Protein AF-A0A929USC1-F1 (afdb_monomer)

Structure (mmCIF, N/CA/C/O backbone):
data_AF-A0A929USC1-F1
#
_entry.id   AF-A0A929USC1-F1
#
loop_
_atom_site.group_PDB
_atom_site.id
_atom_site.type_symbol
_atom_site.label_atom_id
_atom_site.label_alt_id
_atom_site.label_comp_id
_atom_site.label_asym_id
_atom_site.label_entity_id
_atom_site.label_seq_id
_atom_site.pdbx_PDB_ins_code
_atom_site.Cartn_x
_atom_site.Cartn_y
_atom_site.Cartn_z
_atom_site.occupancy
_atom_site.B_iso_or_equiv
_atom_site.auth_seq_id
_atom_site.auth_comp_id
_atom_site.auth_asym_id
_atom_site.auth_atom_id
_atom_site.pdbx_PDB_model_num
ATOM 1 N N . MET A 1 1 ? -3.839 11.800 17.841 1.00 85.81 1 MET A N 1
ATOM 2 C CA . MET A 1 1 ? -2.724 10.969 18.372 1.00 85.81 1 MET A CA 1
ATOM 3 C C . MET A 1 1 ? -1.443 11.802 18.554 1.00 85.81 1 MET A C 1
ATOM 5 O O . MET A 1 1 ? -1.378 12.909 18.025 1.00 85.81 1 MET A O 1
ATOM 9 N N . LYS A 1 2 ? -0.408 11.306 19.260 1.00 90.31 2 LYS A N 1
ATOM 10 C CA . LYS A 1 2 ? 0.907 11.984 19.365 1.00 90.31 2 LYS A CA 1
ATOM 11 C C . LYS A 1 2 ? 1.898 11.386 18.360 1.00 90.31 2 LYS A C 1
ATOM 13 O O . LYS A 1 2 ? 2.240 10.215 18.468 1.00 90.31 2 LYS A O 1
ATOM 18 N N . ILE A 1 3 ? 2.381 12.209 17.432 1.00 95.25 3 ILE A N 1
ATOM 19 C CA . ILE A 1 3 ? 3.409 11.831 16.445 1.00 95.25 3 ILE A CA 1
ATOM 20 C C . ILE A 1 3 ? 4.776 11.726 17.134 1.00 95.25 3 ILE A C 1
ATOM 22 O O . ILE A 1 3 ? 5.067 12.531 18.025 1.00 95.25 3 ILE A O 1
ATOM 26 N N . LEU A 1 4 ? 5.580 10.733 16.739 1.00 96.94 4 LEU A N 1
ATOM 27 C CA . LEU A 1 4 ? 6.931 10.501 17.265 1.00 96.94 4 LEU A CA 1
ATOM 28 C C . LEU A 1 4 ? 7.820 11.733 17.064 1.00 96.94 4 LEU A C 1
ATOM 30 O O . LEU A 1 4 ? 7.685 12.448 16.070 1.00 96.94 4 LEU A O 1
ATOM 34 N N . ASP A 1 5 ? 8.742 11.980 17.991 1.00 95.38 5 ASP A N 1
ATOM 35 C CA . ASP A 1 5 ? 9.750 13.025 17.814 1.00 95.38 5 ASP A CA 1
ATOM 36 C C . ASP A 1 5 ? 10.769 12.602 16.747 1.00 95.38 5 ASP A C 1
ATOM 38 O O . ASP A 1 5 ? 11.510 11.637 16.919 1.00 95.38 5 ASP A O 1
ATOM 42 N N . GLU A 1 6 ? 10.807 13.323 15.627 1.00 94.00 6 GLU A N 1
ATOM 43 C CA . GLU A 1 6 ? 11.678 12.966 14.506 1.00 94.00 6 GLU A CA 1
ATOM 44 C C . GLU A 1 6 ? 13.162 13.203 14.799 1.00 94.00 6 GLU A C 1
ATOM 46 O O . GLU A 1 6 ? 14.004 12.535 14.205 1.00 94.00 6 GLU A O 1
ATOM 51 N N . ASN A 1 7 ? 13.492 14.082 15.752 1.00 94.06 7 ASN A N 1
ATOM 52 C CA . ASN A 1 7 ? 14.882 14.326 16.151 1.00 94.06 7 ASN A CA 1
ATOM 53 C C . ASN A 1 7 ? 15.481 13.148 16.934 1.00 94.06 7 ASN A C 1
ATOM 55 O O . ASN A 1 7 ? 16.694 12.969 16.943 1.00 94.06 7 ASN A O 1
ATOM 59 N N . HIS A 1 8 ? 14.627 12.326 17.546 1.00 96.25 8 HIS A N 1
ATOM 60 C CA . HIS A 1 8 ? 15.000 11.133 18.306 1.00 96.25 8 HIS A CA 1
ATOM 61 C C . HIS A 1 8 ? 14.346 9.883 17.699 1.00 96.25 8 HIS A C 1
ATOM 63 O O . HIS A 1 8 ? 13.987 8.947 18.409 1.00 96.25 8 HIS A O 1
ATOM 69 N N . TYR A 1 9 ? 14.164 9.860 16.370 1.00 97.44 9 TYR A N 1
ATOM 70 C CA . TYR A 1 9 ? 13.323 8.864 15.698 1.00 97.44 9 TYR A CA 1
ATOM 71 C C . TYR A 1 9 ? 13.720 7.413 15.997 1.00 97.44 9 TYR A C 1
ATOM 73 O O . TYR A 1 9 ? 12.863 6.586 16.299 1.00 97.44 9 TYR A O 1
ATOM 81 N N . ALA A 1 10 ? 15.016 7.091 15.953 1.00 97.06 10 ALA A N 1
ATOM 82 C CA . ALA A 1 10 ? 15.488 5.735 16.230 1.00 97.06 10 ALA A CA 1
ATOM 83 C C . ALA A 1 10 ? 15.193 5.300 17.678 1.00 97.06 10 ALA A C 1
ATOM 85 O O . ALA A 1 10 ? 14.778 4.164 17.906 1.00 97.06 10 ALA A O 1
ATOM 86 N N . GLU A 1 11 ? 15.349 6.208 18.645 1.00 98.00 11 GLU A N 1
ATOM 87 C CA . GLU A 1 11 ? 15.035 5.959 20.057 1.00 98.00 11 GLU A CA 1
ATOM 88 C C . GLU A 1 11 ? 13.526 5.833 20.282 1.00 98.00 11 GLU A C 1
ATOM 90 O O . GLU A 1 11 ? 13.078 4.937 20.990 1.00 98.00 11 GLU A O 1
ATOM 95 N N . GLU A 1 12 ? 12.723 6.689 19.649 1.00 98.00 12 GLU A N 1
ATOM 96 C CA . GLU A 1 12 ? 11.259 6.615 19.651 1.00 98.00 12 GLU A CA 1
ATOM 97 C C . GLU A 1 12 ? 10.770 5.271 19.086 1.00 98.00 12 GLU A C 1
ATOM 99 O O . GLU A 1 12 ? 9.914 4.610 19.684 1.00 98.00 12 GLU A O 1
ATOM 104 N N . MET A 1 13 ? 11.364 4.814 17.978 1.00 98.31 13 MET A N 1
ATOM 105 C CA . MET A 1 13 ? 11.083 3.499 17.408 1.00 98.31 13 MET A CA 1
ATOM 106 C C . MET A 1 13 ? 11.448 2.375 18.387 1.00 98.31 13 MET A C 1
ATOM 108 O O . MET A 1 13 ? 10.623 1.499 18.646 1.00 98.31 13 MET A O 1
ATOM 112 N N . GLN A 1 14 ? 12.653 2.414 18.960 1.00 98.00 14 GLN A N 1
ATOM 113 C CA . GLN A 1 14 ? 13.165 1.368 19.848 1.00 98.00 14 GLN A CA 1
ATOM 114 C C . GLN A 1 14 ? 12.422 1.289 21.187 1.00 98.00 14 GLN A C 1
ATOM 116 O O . GLN A 1 14 ? 12.180 0.196 21.690 1.00 98.00 14 GLN A O 1
ATOM 121 N N . ASN A 1 15 ? 12.061 2.434 21.764 1.00 97.88 15 ASN A N 1
ATOM 122 C CA . ASN A 1 15 ? 11.540 2.517 23.127 1.00 97.88 15 ASN A CA 1
ATOM 123 C C . ASN A 1 15 ? 10.009 2.563 23.188 1.00 97.88 15 ASN A C 1
ATOM 125 O O . ASN A 1 15 ? 9.444 2.318 24.253 1.00 97.88 15 ASN A O 1
ATOM 129 N N . LYS A 1 16 ? 9.323 2.892 22.082 1.00 97.25 16 LYS A N 1
ATOM 130 C CA . LYS A 1 16 ? 7.854 3.015 22.056 1.00 97.25 16 LYS A CA 1
ATOM 131 C C . LYS A 1 16 ? 7.204 2.135 21.003 1.00 97.25 16 LYS A C 1
ATOM 133 O O . LYS A 1 16 ? 6.334 1.338 21.344 1.00 97.25 16 LYS A O 1
ATOM 138 N N . VAL A 1 17 ? 7.618 2.263 19.742 1.00 98.19 17 VAL A N 1
ATOM 139 C CA . VAL A 1 17 ? 6.941 1.590 18.622 1.00 98.19 17 VAL A CA 1
ATOM 140 C C . VAL A 1 17 ? 7.155 0.083 18.665 1.00 98.19 17 VAL A C 1
ATOM 142 O O . VAL A 1 17 ? 6.185 -0.665 18.756 1.00 98.19 17 VAL A O 1
ATOM 145 N N . LEU A 1 18 ? 8.410 -0.368 18.630 1.00 98.25 18 LEU A N 1
ATOM 146 C CA . LEU A 1 18 ? 8.730 -1.794 18.557 1.00 98.25 18 LEU A CA 1
ATOM 147 C C . LEU A 1 18 ? 8.226 -2.579 19.777 1.00 98.25 18 LEU A C 1
ATOM 149 O O . LEU A 1 18 ? 7.581 -3.600 19.557 1.00 98.25 18 LEU A O 1
ATOM 153 N N . PRO A 1 19 ? 8.409 -2.122 21.035 1.00 98.25 19 PRO A N 1
ATOM 154 C CA . PRO A 1 19 ? 7.896 -2.854 22.192 1.00 98.25 19 PRO A CA 1
ATOM 155 C C . PRO A 1 19 ? 6.369 -2.965 22.185 1.00 98.25 19 PRO A C 1
ATOM 157 O O . PRO A 1 19 ? 5.820 -4.006 22.539 1.00 98.25 19 PRO A O 1
ATOM 160 N N . ARG A 1 20 ? 5.670 -1.902 21.758 1.00 97.31 20 ARG A N 1
ATOM 161 C CA . ARG A 1 20 ? 4.207 -1.913 21.662 1.00 97.31 20 ARG A CA 1
ATOM 162 C C . ARG A 1 20 ? 3.728 -2.890 20.596 1.00 97.31 20 ARG A C 1
ATOM 164 O O . ARG A 1 20 ? 2.794 -3.635 20.869 1.00 97.31 20 ARG A O 1
ATOM 171 N N . LEU A 1 21 ? 4.349 -2.882 19.418 1.00 98.19 21 LEU A N 1
ATOM 172 C CA . LEU A 1 21 ? 4.029 -3.817 18.343 1.00 98.19 21 LEU A CA 1
ATOM 173 C C . LEU A 1 21 ? 4.290 -5.259 18.781 1.00 98.19 21 LEU A C 1
ATOM 175 O O . LEU A 1 21 ? 3.387 -6.079 18.692 1.00 98.19 21 LEU A O 1
ATOM 179 N N . GLU A 1 22 ? 5.469 -5.545 19.334 1.00 98.00 22 GLU A N 1
ATOM 180 C CA . GLU A 1 22 ? 5.854 -6.894 19.765 1.00 98.00 22 GLU A CA 1
ATOM 181 C C . GLU A 1 22 ? 4.886 -7.473 20.805 1.00 98.00 22 GLU A C 1
ATOM 183 O O . GLU A 1 22 ? 4.474 -8.623 20.696 1.00 98.00 22 GLU A O 1
ATOM 188 N N . ALA A 1 23 ? 4.432 -6.656 21.760 1.00 97.12 23 ALA A N 1
ATOM 189 C CA . ALA A 1 23 ? 3.468 -7.083 22.773 1.00 97.12 23 ALA A CA 1
ATOM 190 C C . ALA A 1 23 ? 2.090 -7.499 22.210 1.00 97.12 23 ALA A C 1
ATOM 192 O O . ALA A 1 23 ? 1.327 -8.144 22.924 1.00 97.12 23 ALA A O 1
ATOM 193 N N . HIS A 1 24 ? 1.764 -7.123 20.968 1.00 96.38 24 HIS A N 1
ATOM 194 C CA . HIS A 1 24 ? 0.470 -7.393 20.318 1.00 96.38 24 HIS A CA 1
ATOM 195 C C . HIS A 1 24 ? 0.617 -8.256 19.061 1.00 96.38 24 HIS A C 1
ATOM 197 O O . HIS A 1 24 ? -0.349 -8.421 18.315 1.00 96.38 24 HIS A O 1
ATOM 203 N N . LYS A 1 25 ? 1.829 -8.745 18.781 1.00 98.06 25 LYS A N 1
ATOM 204 C CA . LYS A 1 25 ? 2.188 -9.325 17.493 1.00 98.06 25 LYS A CA 1
ATOM 205 C C . LYS A 1 25 ? 1.756 -10.782 17.377 1.00 98.06 25 LYS A C 1
ATOM 207 O O . LYS A 1 25 ? 2.086 -11.626 18.204 1.00 98.06 25 LYS A O 1
ATOM 212 N N . HIS A 1 26 ? 1.132 -11.085 16.249 1.00 96.56 26 HIS A N 1
ATOM 213 C CA . HIS A 1 26 ? 0.886 -12.419 15.733 1.00 96.56 26 HIS A CA 1
ATOM 214 C C . HIS A 1 26 ? 1.437 -12.496 14.313 1.00 96.56 26 HIS A C 1
ATOM 216 O O . HIS A 1 26 ? 1.194 -11.611 13.496 1.00 96.56 26 HIS A O 1
ATOM 222 N N . THR A 1 27 ? 2.176 -13.552 14.000 1.00 98.12 27 THR A N 1
ATOM 223 C CA . THR A 1 27 ? 2.712 -13.777 12.655 1.00 98.12 27 THR A CA 1
ATOM 224 C C . THR A 1 27 ? 2.220 -15.103 12.114 1.00 98.12 27 THR A C 1
ATOM 226 O O . THR A 1 27 ? 1.804 -15.988 12.866 1.00 98.12 27 THR A O 1
ATOM 229 N N . GLY A 1 28 ? 2.251 -15.245 10.797 1.00 98.25 28 GLY A N 1
ATOM 230 C CA . GLY A 1 28 ? 1.928 -16.506 10.159 1.00 98.25 28 GLY A CA 1
ATOM 231 C C . GLY A 1 28 ? 2.198 -16.476 8.669 1.00 98.25 28 GLY A C 1
ATOM 232 O O . GLY A 1 28 ? 2.618 -15.465 8.102 1.00 98.25 28 GLY A O 1
ATOM 233 N N . THR A 1 29 ? 1.947 -17.618 8.046 1.00 98.44 29 THR A N 1
ATOM 234 C CA . THR A 1 29 ? 1.953 -17.768 6.597 1.00 98.44 29 THR A CA 1
ATOM 235 C C . THR A 1 29 ? 0.676 -18.460 6.145 1.00 98.44 29 THR A C 1
ATOM 237 O O . THR A 1 29 ? 0.065 -19.219 6.897 1.00 98.44 29 THR A O 1
ATOM 240 N N . PHE A 1 30 ? 0.261 -18.196 4.910 1.00 98.31 30 PHE A N 1
ATOM 241 C CA . PHE A 1 30 ? -0.825 -18.924 4.257 1.00 98.31 30 PHE A CA 1
ATOM 242 C C . PHE A 1 30 ? -0.497 -19.183 2.788 1.00 98.31 30 PHE A C 1
ATOM 244 O O . PHE A 1 30 ? 0.363 -18.522 2.211 1.00 98.31 30 PHE A O 1
ATOM 251 N N . GLU A 1 31 ? -1.190 -20.142 2.178 1.00 97.94 31 GLU A N 1
ATOM 252 C CA . GLU A 1 31 ? -0.981 -20.534 0.785 1.00 97.94 31 GLU A CA 1
ATOM 253 C C . GLU A 1 31 ? -2.305 -20.506 0.020 1.00 97.94 31 GLU A C 1
ATOM 255 O O . GLU A 1 31 ? -3.103 -21.433 0.123 1.00 97.94 31 GLU A O 1
ATOM 260 N N . ARG A 1 32 ? -2.516 -19.480 -0.814 1.00 97.06 32 ARG A N 1
ATOM 261 C CA . ARG A 1 32 ? -3.574 -19.525 -1.842 1.00 97.06 32 ARG A CA 1
ATOM 262 C C . ARG A 1 32 ? -3.217 -20.518 -2.950 1.00 97.06 32 ARG A C 1
ATOM 264 O O . ARG A 1 32 ? -4.066 -21.228 -3.483 1.00 97.06 32 ARG A O 1
ATOM 271 N N . VAL A 1 33 ? -1.938 -20.541 -3.323 1.00 97.62 33 VAL A N 1
ATOM 272 C CA . VAL A 1 33 ? -1.365 -21.468 -4.300 1.00 97.62 33 VAL A CA 1
ATOM 273 C C . VAL A 1 33 ? -0.373 -22.351 -3.561 1.00 97.62 33 VAL A C 1
ATOM 275 O O . VAL A 1 33 ? 0.524 -21.849 -2.888 1.00 97.62 33 VAL A O 1
ATOM 278 N N . LYS A 1 34 ? -0.534 -23.669 -3.688 1.00 97.62 34 LYS A N 1
ATOM 279 C CA . LYS A 1 34 ? 0.296 -24.650 -2.981 1.00 97.62 34 LYS A CA 1
ATOM 280 C C . LYS A 1 34 ? 1.787 -24.423 -3.251 1.00 97.62 34 LYS A C 1
ATOM 282 O O . LYS A 1 34 ? 2.199 -24.360 -4.409 1.00 97.62 34 LYS A O 1
ATOM 287 N N . GLY A 1 35 ? 2.585 -24.356 -2.187 1.00 97.38 35 GLY A N 1
ATOM 288 C CA . GLY A 1 35 ? 4.026 -24.093 -2.251 1.00 97.38 35 GLY A CA 1
ATOM 289 C C . GLY A 1 35 ? 4.394 -22.631 -2.529 1.00 97.38 35 GLY A C 1
ATOM 290 O O . GLY A 1 35 ? 5.554 -22.347 -2.820 1.00 97.38 35 GLY A O 1
ATOM 291 N N . GLN A 1 36 ? 3.427 -21.711 -2.454 1.00 97.69 36 GLN A N 1
ATOM 292 C CA . GLN A 1 36 ? 3.637 -20.265 -2.547 1.00 97.69 36 GLN A CA 1
ATOM 293 C C . GLN A 1 36 ? 3.194 -19.579 -1.241 1.00 97.69 36 GLN A C 1
ATOM 295 O O . GLN A 1 36 ? 2.164 -18.899 -1.232 1.00 97.69 36 GLN A O 1
ATOM 300 N N . PRO A 1 37 ? 3.928 -19.767 -0.126 1.00 98.31 37 PRO A N 1
ATOM 301 C CA . PRO A 1 37 ? 3.555 -19.192 1.162 1.00 98.31 37 PRO A CA 1
ATOM 302 C C . PRO A 1 37 ? 3.676 -17.670 1.152 1.00 98.31 37 PRO A C 1
ATOM 304 O O . PRO A 1 37 ? 4.660 -17.111 0.669 1.00 98.31 37 PRO A O 1
ATOM 307 N N . LEU A 1 38 ? 2.685 -16.997 1.724 1.00 98.69 38 LEU A N 1
ATOM 308 C CA . LEU A 1 38 ? 2.648 -15.549 1.898 1.00 98.69 38 LEU A CA 1
ATOM 309 C C . LEU A 1 38 ? 2.670 -15.219 3.381 1.00 98.69 38 LEU A C 1
ATOM 311 O O . LEU A 1 38 ? 1.862 -15.744 4.148 1.00 98.69 38 LEU A O 1
ATOM 315 N N . TYR A 1 39 ? 3.607 -14.364 3.769 1.00 98.62 39 TYR A N 1
ATOM 316 C CA . TYR A 1 39 ? 3.813 -13.939 5.145 1.00 98.62 39 TYR A CA 1
ATOM 317 C C . TYR A 1 39 ? 2.871 -12.794 5.517 1.00 98.62 39 TYR A C 1
ATOM 319 O O . TYR A 1 39 ? 2.568 -11.912 4.709 1.00 98.62 39 TYR A O 1
ATOM 327 N N . TYR A 1 40 ? 2.428 -12.778 6.767 1.00 98.69 40 TYR A N 1
ATOM 328 C CA . TYR A 1 40 ? 1.655 -11.675 7.312 1.00 98.69 40 TYR A CA 1
ATOM 329 C C . TYR A 1 40 ? 2.000 -11.411 8.774 1.00 98.69 40 TYR A C 1
ATOM 331 O O . TYR A 1 40 ? 2.470 -12.285 9.507 1.00 98.69 40 TYR A O 1
ATOM 339 N N . GLU A 1 41 ? 1.682 -10.195 9.206 1.00 98.69 41 GLU A N 1
ATOM 340 C CA . GLU A 1 41 ? 1.720 -9.791 10.606 1.00 98.69 41 GLU A CA 1
ATOM 341 C C . GLU A 1 41 ? 0.378 -9.193 11.005 1.00 98.69 41 GLU A C 1
ATOM 343 O O . GLU A 1 41 ? -0.224 -8.423 10.262 1.00 98.69 41 GLU A O 1
ATOM 348 N N . ILE A 1 42 ? -0.096 -9.544 12.188 1.00 98.25 42 ILE A N 1
ATOM 349 C CA . ILE A 1 42 ? -1.311 -9.022 12.792 1.00 98.25 42 ILE A CA 1
ATOM 350 C C . ILE A 1 42 ? -0.932 -8.460 14.153 1.00 98.25 42 ILE A C 1
ATOM 352 O O . ILE A 1 42 ? -0.203 -9.087 14.913 1.00 98.25 42 ILE A O 1
ATOM 356 N N . TYR A 1 43 ? -1.447 -7.281 14.454 1.00 98.19 43 TYR A N 1
ATOM 357 C CA . TYR A 1 43 ? -1.282 -6.602 15.720 1.00 98.19 43 TYR A CA 1
ATOM 358 C C . TYR A 1 43 ? -2.655 -6.391 16.340 1.00 98.19 43 TYR A C 1
ATOM 360 O O . TYR A 1 43 ? -3.466 -5.622 15.813 1.00 98.19 43 TYR A O 1
ATOM 368 N N . ASP A 1 44 ? -2.926 -7.095 17.432 1.00 96.75 44 ASP A N 1
ATOM 369 C CA . ASP A 1 44 ? -4.204 -6.980 18.123 1.00 96.75 44 ASP A CA 1
ATOM 370 C C . ASP A 1 44 ? -4.325 -5.627 18.837 1.00 96.75 44 ASP A C 1
ATOM 372 O O . ASP A 1 44 ? -3.365 -5.078 19.377 1.00 96.75 44 ASP A O 1
ATOM 376 N N . ALA A 1 45 ? -5.529 -5.063 18.825 1.00 95.12 45 ALA A N 1
ATOM 377 C CA . ALA A 1 45 ? -5.831 -3.884 19.623 1.00 95.12 45 ALA A CA 1
ATOM 378 C C . ALA A 1 45 ? -6.098 -4.281 21.080 1.00 95.12 45 ALA A C 1
ATOM 380 O O . ALA A 1 45 ? -6.526 -5.401 21.357 1.00 95.12 45 ALA A O 1
ATOM 381 N N . ASP A 1 46 ? -5.983 -3.325 22.007 1.00 91.94 46 ASP A N 1
ATOM 382 C CA . ASP A 1 46 ? -6.393 -3.560 23.403 1.00 91.94 46 ASP A CA 1
ATOM 383 C C . ASP A 1 46 ? -7.898 -3.894 23.506 1.00 91.94 46 ASP A C 1
ATOM 385 O O . ASP A 1 46 ? -8.339 -4.619 24.399 1.00 91.94 46 ASP A O 1
ATOM 389 N N . ASN A 1 47 ? -8.707 -3.365 22.580 1.00 90.62 47 ASN A N 1
ATOM 390 C CA . ASN A 1 47 ? -10.133 -3.653 22.478 1.00 90.62 47 ASN A CA 1
ATOM 391 C C . ASN A 1 47 ? -10.379 -4.895 21.605 1.00 90.62 47 ASN A C 1
ATOM 393 O O . ASN A 1 47 ? -10.160 -4.862 20.397 1.00 90.62 47 ASN A O 1
ATOM 397 N N . LYS A 1 48 ? -10.944 -5.958 22.189 1.00 86.50 48 LYS A N 1
ATOM 398 C CA . LYS A 1 48 ? -11.278 -7.210 21.478 1.00 86.50 48 LYS A CA 1
ATOM 399 C C . LYS A 1 48 ? -12.312 -7.053 20.358 1.00 86.50 48 LYS A C 1
ATOM 401 O O . LYS A 1 48 ? -12.379 -7.906 19.483 1.00 86.50 48 LYS A O 1
ATOM 406 N N . ASN A 1 49 ? -13.103 -5.981 20.384 1.00 89.38 49 ASN A N 1
ATOM 407 C CA . ASN A 1 49 ? -14.083 -5.656 19.343 1.00 89.38 49 ASN A CA 1
ATOM 408 C C . ASN A 1 49 ? -13.555 -4.598 18.360 1.00 89.38 49 ASN A C 1
ATOM 410 O O . ASN A 1 49 ? -14.342 -3.958 17.663 1.00 89.38 49 ASN A O 1
ATOM 414 N N . ALA A 1 50 ? -12.243 -4.349 18.350 1.00 93.31 50 ALA A N 1
ATOM 415 C CA . ALA A 1 50 ? -11.632 -3.410 17.427 1.00 93.31 50 ALA A CA 1
ATOM 416 C C . ALA A 1 50 ? -11.882 -3.816 15.975 1.00 93.31 50 ALA A C 1
ATOM 418 O O . ALA A 1 50 ? -11.767 -4.980 15.589 1.00 93.31 50 ALA A O 1
ATOM 419 N N . GLN A 1 51 ? -12.174 -2.814 15.156 1.00 94.38 51 GLN A N 1
ATOM 420 C CA . GLN A 1 51 ? -12.234 -2.978 13.714 1.00 94.38 51 GLN A CA 1
ATOM 421 C C . GLN A 1 51 ? -10.845 -3.330 13.171 1.00 94.38 51 GLN A C 1
ATOM 423 O O . GLN A 1 51 ? -9.833 -2.805 13.644 1.00 94.38 51 GLN A O 1
ATOM 428 N N . THR A 1 52 ? -10.796 -4.210 12.168 1.00 96.81 52 THR A N 1
ATOM 429 C CA . THR A 1 52 ? -9.531 -4.581 11.523 1.00 96.81 52 THR A CA 1
ATOM 430 C C . THR A 1 52 ? -9.209 -3.612 10.384 1.00 96.81 52 THR A C 1
ATOM 432 O O . THR A 1 52 ? -10.044 -3.358 9.512 1.00 96.81 52 THR A O 1
ATOM 435 N N . LEU A 1 53 ? -7.983 -3.096 10.371 1.00 97.81 53 LEU A N 1
ATOM 436 C CA . LEU A 1 53 ? -7.402 -2.303 9.296 1.00 97.81 53 LEU A CA 1
ATOM 437 C C . LEU A 1 53 ? -6.304 -3.108 8.601 1.00 97.81 53 LEU A C 1
ATOM 439 O O . LEU A 1 53 ? -5.348 -3.543 9.241 1.00 97.81 53 LEU A O 1
ATOM 443 N N . VAL A 1 54 ? -6.431 -3.287 7.288 1.00 98.69 54 VAL A N 1
ATOM 444 C CA . VAL A 1 54 ? -5.444 -3.990 6.462 1.00 98.69 54 VAL A CA 1
ATOM 445 C C . VAL A 1 54 ? -4.477 -2.986 5.844 1.00 98.69 54 VAL A C 1
ATOM 447 O O . VAL A 1 54 ? -4.920 -2.005 5.259 1.00 98.69 54 VAL A O 1
ATOM 450 N N . ILE A 1 55 ? -3.170 -3.230 5.936 1.00 98.75 55 ILE A N 1
ATOM 451 C CA . ILE A 1 55 ? -2.118 -2.426 5.302 1.00 98.75 55 ILE A CA 1
ATOM 452 C C . ILE A 1 55 ? -1.530 -3.188 4.113 1.00 98.75 55 ILE A C 1
ATOM 454 O O . ILE A 1 55 ? -1.022 -4.302 4.264 1.00 98.75 55 ILE A O 1
ATOM 458 N N . LEU A 1 56 ? -1.531 -2.548 2.942 1.00 98.44 56 LEU A N 1
ATOM 459 C CA . LEU A 1 56 ? -0.872 -3.031 1.733 1.00 98.44 56 LEU A CA 1
ATOM 460 C C . LEU A 1 56 ? 0.327 -2.145 1.370 1.00 98.44 56 LEU A C 1
ATOM 462 O O . LEU A 1 56 ? 0.170 -0.984 0.982 1.00 98.44 56 LEU A O 1
ATOM 466 N N . HIS A 1 57 ? 1.530 -2.715 1.447 1.00 98.31 57 HIS A N 1
ATOM 467 C CA . HIS A 1 57 ? 2.759 -2.004 1.085 1.00 98.31 57 HIS A CA 1
ATOM 468 C C . HIS A 1 57 ? 2.861 -1.707 -0.428 1.00 98.31 57 HIS A C 1
ATOM 470 O O . HIS A 1 57 ? 2.175 -2.322 -1.245 1.00 98.31 57 HIS A O 1
ATOM 476 N N . GLY A 1 58 ? 3.737 -0.793 -0.819 1.00 97.25 58 GLY A N 1
ATOM 477 C CA . GLY A 1 58 ? 4.100 -0.471 -2.196 1.00 97.25 58 GLY A CA 1
ATOM 478 C C . GLY A 1 58 ? 5.079 -1.460 -2.833 1.00 97.25 58 GLY A C 1
ATOM 479 O O . GLY A 1 58 ? 5.347 -2.542 -2.303 1.00 97.25 58 GLY A O 1
ATOM 480 N N . PHE A 1 59 ? 5.583 -1.089 -4.009 1.00 95.12 59 PHE A N 1
ATOM 481 C CA . PHE A 1 59 ? 6.614 -1.833 -4.729 1.00 95.12 59 PHE A CA 1
ATOM 482 C C . PHE A 1 59 ? 7.959 -1.691 -4.012 1.00 95.12 59 PHE A C 1
ATOM 484 O O . PHE A 1 59 ? 8.266 -0.602 -3.539 1.00 95.12 59 PHE A O 1
ATOM 491 N N . ALA A 1 60 ? 8.752 -2.765 -3.953 1.00 90.50 60 ALA A N 1
ATOM 492 C CA . ALA A 1 60 ? 10.065 -2.771 -3.293 1.00 90.50 60 ALA A CA 1
ATOM 493 C C . ALA A 1 60 ? 10.035 -2.423 -1.786 1.00 90.50 60 ALA A C 1
ATOM 495 O O . ALA A 1 60 ? 11.036 -2.035 -1.190 1.00 90.50 60 ALA A O 1
ATOM 496 N N . GLU A 1 61 ? 8.881 -2.589 -1.141 1.00 94.75 61 GLU A N 1
ATOM 497 C CA . GLU A 1 61 ? 8.717 -2.378 0.297 1.00 94.75 61 GLU A CA 1
ATOM 498 C C . GLU A 1 61 ? 8.508 -3.696 1.044 1.00 94.75 61 GLU A C 1
ATOM 500 O O . GLU A 1 61 ? 8.122 -4.714 0.463 1.00 94.75 61 GLU A O 1
ATOM 505 N N . ALA A 1 62 ? 8.699 -3.651 2.361 1.00 95.75 62 ALA A N 1
ATOM 506 C CA . ALA A 1 62 ? 8.390 -4.751 3.262 1.00 95.75 62 ALA A CA 1
ATOM 507 C C . ALA A 1 62 ? 7.610 -4.258 4.484 1.00 95.75 62 ALA A C 1
ATOM 509 O O . ALA A 1 62 ? 7.653 -3.072 4.829 1.00 95.75 62 ALA A O 1
ATOM 510 N N . ILE A 1 63 ? 6.919 -5.185 5.151 1.00 97.56 63 ILE A N 1
ATOM 511 C CA . ILE A 1 63 ? 6.113 -4.937 6.354 1.00 97.56 63 ILE A CA 1
ATOM 512 C C . ILE A 1 63 ? 6.815 -4.022 7.377 1.00 97.56 63 ILE A C 1
ATOM 514 O O . ILE A 1 63 ? 6.179 -3.062 7.825 1.00 97.56 63 ILE A O 1
ATOM 518 N N . PRO A 1 64 ? 8.114 -4.197 7.710 1.00 97.06 64 PRO A N 1
ATOM 519 C CA . PRO A 1 64 ? 8.745 -3.374 8.739 1.00 97.06 64 PRO A CA 1
ATOM 520 C C . PRO A 1 64 ? 8.838 -1.879 8.421 1.00 97.06 64 PRO A C 1
ATOM 522 O O . PRO A 1 64 ? 9.030 -1.077 9.337 1.00 97.06 64 PRO A O 1
ATOM 525 N N . LYS A 1 65 ? 8.666 -1.483 7.154 1.00 97.12 65 LYS A N 1
ATOM 526 C CA . LYS A 1 65 ? 8.576 -0.078 6.732 1.00 97.12 65 LYS A CA 1
ATOM 527 C C . LYS A 1 65 ? 7.289 0.601 7.229 1.00 97.12 65 LYS A C 1
ATOM 529 O O . LYS A 1 65 ? 7.243 1.824 7.326 1.00 97.12 65 LYS A O 1
ATOM 534 N N . PHE A 1 66 ? 6.266 -0.182 7.578 1.00 98.38 66 PHE A N 1
ATOM 535 C CA . PHE A 1 66 ? 4.952 0.276 8.041 1.00 98.38 66 PHE A CA 1
ATOM 536 C C . PHE A 1 66 ? 4.780 0.214 9.561 1.00 98.38 66 PHE A C 1
ATOM 538 O O . PHE A 1 66 ? 3.699 0.523 10.048 1.00 98.38 66 PHE A O 1
ATOM 545 N N . TYR A 1 67 ? 5.812 -0.135 10.334 1.00 98.50 67 TYR A N 1
ATOM 546 C CA . TYR A 1 67 ? 5.705 -0.247 11.796 1.00 98.50 67 TYR A CA 1
ATOM 547 C C . TYR A 1 67 ? 5.261 1.052 12.480 1.00 98.50 67 TYR A C 1
ATOM 549 O O . TYR A 1 67 ? 4.385 1.014 13.340 1.00 98.50 67 TYR A O 1
ATOM 557 N N . GLU A 1 68 ? 5.779 2.212 12.065 1.00 98.38 68 GLU A N 1
ATOM 558 C CA . GLU A 1 68 ? 5.298 3.502 12.584 1.00 98.38 68 GLU A CA 1
ATOM 559 C C . GLU A 1 68 ? 3.802 3.712 12.266 1.00 98.38 68 GLU A C 1
ATOM 561 O O . GLU A 1 68 ? 3.027 4.111 13.133 1.00 98.38 68 GLU A O 1
ATOM 566 N N . THR A 1 69 ? 3.367 3.382 11.047 1.00 98.38 69 THR A N 1
ATOM 567 C CA . THR A 1 69 ? 1.959 3.480 10.629 1.00 98.38 69 THR A CA 1
ATOM 568 C C . THR A 1 69 ? 1.055 2.508 11.386 1.00 98.38 69 THR A C 1
ATOM 570 O O . THR A 1 69 ? -0.011 2.907 11.849 1.00 98.38 69 THR A O 1
ATOM 573 N N . ALA A 1 70 ? 1.480 1.254 11.554 1.00 98.44 70 ALA A N 1
ATOM 574 C CA . ALA A 1 70 ? 0.757 0.245 12.319 1.00 98.44 70 ALA A CA 1
ATOM 575 C C . ALA A 1 70 ? 0.602 0.677 13.781 1.00 98.44 70 ALA A C 1
ATOM 577 O O . ALA A 1 70 ? -0.493 0.613 14.330 1.00 98.44 70 ALA A O 1
ATOM 578 N N . TYR A 1 71 ? 1.666 1.210 14.384 1.00 98.31 71 TYR A N 1
ATOM 579 C CA . TYR A 1 71 ? 1.627 1.750 15.738 1.00 98.31 71 TYR A CA 1
ATOM 580 C C . TYR A 1 71 ? 0.609 2.882 15.888 1.00 98.31 71 TYR A C 1
ATOM 582 O O . TYR A 1 71 ? -0.166 2.885 16.842 1.00 98.31 71 TYR A O 1
ATOM 590 N N .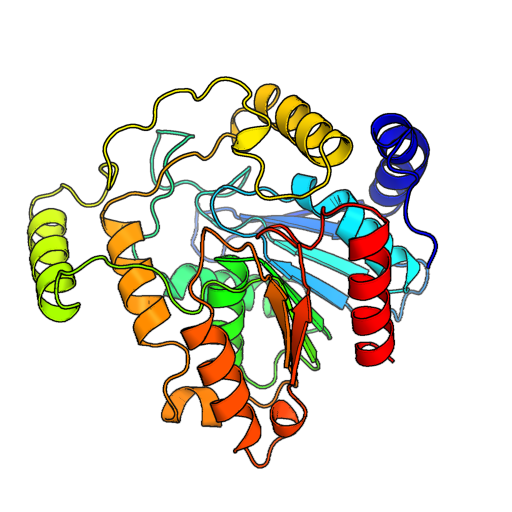 TYR A 1 72 ? 0.552 3.813 14.938 1.00 97.88 72 TYR A N 1
ATOM 591 C CA . TYR A 1 72 ? -0.444 4.882 14.964 1.00 97.88 72 TYR A CA 1
ATOM 592 C C . TYR A 1 72 ? -1.880 4.362 14.825 1.00 97.88 72 TYR A C 1
ATOM 594 O O . TYR A 1 72 ? -2.753 4.797 15.571 1.00 97.88 72 TYR A O 1
ATOM 602 N N . PHE A 1 73 ? -2.139 3.385 13.953 1.00 97.56 73 PHE A N 1
ATOM 603 C CA . PHE A 1 73 ? -3.470 2.775 13.867 1.00 97.56 73 PHE A CA 1
ATOM 604 C C . PHE A 1 73 ? -3.848 1.980 15.125 1.00 97.56 73 PHE A C 1
ATOM 606 O O . PHE A 1 73 ? -4.995 2.069 15.563 1.00 97.56 73 PHE A O 1
ATOM 613 N N . LEU A 1 74 ? -2.895 1.303 15.774 1.00 96.62 74 LEU A N 1
ATOM 614 C CA . LEU A 1 74 ? -3.117 0.696 17.093 1.00 96.62 74 LEU A CA 1
ATOM 615 C C . LEU A 1 74 ? -3.487 1.750 18.145 1.00 96.62 74 LEU A C 1
ATOM 617 O O . LEU A 1 74 ? -4.382 1.519 18.954 1.00 96.62 74 LEU A O 1
ATOM 621 N N . GLN A 1 75 ? -2.838 2.921 18.136 1.00 95.12 75 GLN A N 1
ATOM 622 C CA . GLN A 1 75 ? -3.192 4.030 19.034 1.00 95.12 75 GLN A CA 1
ATOM 623 C C . GLN A 1 75 ? -4.594 4.591 18.767 1.00 95.12 75 GLN A C 1
ATOM 625 O O . GLN A 1 75 ? -5.225 5.114 19.684 1.00 95.12 75 GLN A O 1
ATOM 630 N N . LEU A 1 76 ? -5.082 4.482 17.531 1.00 94.62 76 LEU A N 1
ATOM 631 C CA . LEU A 1 76 ? -6.455 4.824 17.154 1.00 94.62 76 LEU A CA 1
ATOM 632 C C . LEU A 1 76 ? -7.461 3.705 17.479 1.00 94.62 76 LEU A C 1
ATOM 634 O O . LEU A 1 76 ? -8.651 3.870 17.224 1.00 94.62 76 LEU A O 1
ATOM 638 N N . GLY A 1 77 ? -7.009 2.594 18.069 1.00 95.00 77 GLY A N 1
ATOM 639 C CA . GLY A 1 77 ? -7.861 1.498 18.528 1.00 95.00 77 GLY A CA 1
ATOM 640 C C . GLY A 1 77 ? -8.197 0.455 17.463 1.00 95.00 77 GLY A C 1
ATOM 641 O O . GLY A 1 77 ? -9.085 -0.360 17.699 1.00 95.00 77 GLY A O 1
ATOM 642 N N . TYR A 1 78 ? -7.513 0.459 16.315 1.00 96.25 78 TYR A N 1
ATOM 643 C CA . TYR A 1 78 ? -7.674 -0.571 15.286 1.00 96.25 78 TYR A CA 1
ATOM 644 C C . TYR A 1 78 ? -6.851 -1.807 15.606 1.00 96.25 78 TYR A C 1
ATOM 646 O O . TYR A 1 78 ? -5.728 -1.694 16.085 1.00 96.25 78 TYR A O 1
ATOM 654 N N . ARG A 1 79 ? -7.367 -2.980 15.240 1.00 97.62 79 ARG A N 1
ATOM 655 C CA . ARG A 1 79 ? -6.537 -4.165 15.012 1.00 97.62 79 ARG A CA 1
ATOM 656 C C . ARG A 1 79 ? -5.872 -4.006 13.649 1.00 97.62 79 ARG A C 1
ATOM 658 O O . ARG A 1 79 ? -6.557 -3.686 12.682 1.00 97.62 79 ARG A O 1
ATOM 665 N N . VAL A 1 80 ? -4.565 -4.209 13.540 1.00 98.38 80 VAL A N 1
ATOM 666 C CA . VAL A 1 80 ? -3.825 -3.926 12.298 1.00 98.38 80 VAL A CA 1
ATOM 667 C C . VAL A 1 80 ? -3.312 -5.217 11.685 1.00 98.38 80 VAL A C 1
ATOM 669 O O . VAL A 1 80 ? -2.597 -5.961 12.338 1.00 98.38 80 VAL A O 1
ATOM 672 N N . ALA A 1 81 ? -3.637 -5.476 10.424 1.00 98.56 81 ALA A N 1
ATOM 673 C CA . ALA A 1 81 ? -3.167 -6.634 9.675 1.00 98.56 81 ALA A CA 1
ATOM 674 C C . ALA A 1 81 ? -2.324 -6.173 8.481 1.00 98.56 81 ALA A C 1
ATOM 676 O O . ALA A 1 81 ? -2.770 -5.348 7.691 1.00 98.56 81 ALA A O 1
ATOM 677 N N . LEU A 1 82 ? -1.112 -6.692 8.321 1.00 98.62 82 LEU A N 1
ATOM 678 C CA . LEU A 1 82 ? -0.228 -6.383 7.204 1.00 98.62 82 LEU A CA 1
ATOM 679 C C . LEU A 1 82 ? 0.056 -7.652 6.413 1.00 98.62 82 LEU A C 1
ATOM 681 O O . LEU A 1 82 ? 0.519 -8.648 6.965 1.00 98.62 82 LEU A O 1
ATOM 685 N N . LEU A 1 83 ? -0.185 -7.583 5.108 1.00 98.31 83 LEU A N 1
ATOM 686 C CA . LEU A 1 83 ? 0.139 -8.649 4.171 1.00 98.31 83 LEU A CA 1
ATOM 687 C C . LEU A 1 83 ? 1.458 -8.326 3.470 1.00 98.31 83 LEU A C 1
ATOM 689 O O . LEU A 1 83 ? 1.561 -7.307 2.776 1.00 98.31 83 LEU A O 1
ATOM 693 N N . GLN A 1 84 ? 2.449 -9.207 3.606 1.00 98.38 84 GLN A N 1
ATOM 694 C CA . GLN A 1 84 ? 3.624 -9.191 2.749 1.00 98.38 84 GLN A CA 1
ATOM 695 C C . GLN A 1 84 ? 3.198 -9.823 1.421 1.00 98.38 84 GLN A C 1
ATOM 697 O O . GLN A 1 84 ? 2.755 -10.967 1.366 1.00 98.38 84 GLN A O 1
ATOM 702 N N . LYS A 1 85 ? 3.234 -9.043 0.341 1.00 97.50 85 LYS A N 1
ATOM 703 C CA . LYS A 1 85 ? 2.804 -9.537 -0.973 1.00 97.50 85 LYS A CA 1
ATOM 704 C C . LYS A 1 85 ? 3.817 -10.536 -1.517 1.00 97.50 85 LYS A C 1
ATOM 706 O O . LYS A 1 85 ? 5.007 -10.432 -1.218 1.00 97.50 85 LYS A O 1
ATOM 711 N N . ARG A 1 86 ? 3.350 -11.433 -2.396 1.00 97.19 86 ARG A N 1
ATOM 712 C CA . ARG A 1 86 ? 4.231 -12.267 -3.226 1.00 97.19 86 ARG A CA 1
ATOM 713 C C . ARG A 1 86 ? 5.329 -11.425 -3.881 1.00 97.19 86 ARG A C 1
ATOM 715 O O . ARG A 1 86 ? 5.141 -10.238 -4.166 1.00 97.19 86 ARG A O 1
ATOM 722 N N . GLU A 1 87 ? 6.458 -12.067 -4.139 1.00 96.44 87 GLU A N 1
ATOM 723 C CA . GLU A 1 87 ? 7.664 -11.492 -4.737 1.00 96.44 87 GLU A CA 1
ATOM 724 C C . GLU A 1 87 ? 8.360 -10.425 -3.868 1.00 96.44 87 GLU A C 1
ATOM 726 O O . GLU A 1 87 ? 9.224 -9.702 -4.358 1.00 96.44 87 GLU A O 1
ATOM 731 N N . HIS A 1 88 ? 7.990 -10.298 -2.587 1.00 96.19 88 HIS A N 1
ATOM 732 C CA . HIS A 1 88 ? 8.554 -9.312 -1.662 1.00 96.19 88 HIS A CA 1
ATOM 733 C C . HIS A 1 88 ? 8.795 -9.908 -0.273 1.00 96.19 88 HIS A C 1
ATOM 735 O O . HIS A 1 88 ? 8.007 -10.728 0.199 1.00 96.19 88 HIS A O 1
ATOM 741 N N . GLY A 1 89 ? 9.815 -9.401 0.429 1.00 93.94 89 GLY A N 1
ATOM 742 C CA . GLY A 1 89 ? 10.088 -9.767 1.820 1.00 93.94 89 GLY A CA 1
ATOM 743 C C . GLY A 1 89 ? 10.196 -11.277 2.006 1.00 93.94 89 GLY A C 1
ATOM 744 O O . GLY A 1 89 ? 10.767 -11.974 1.165 1.00 93.94 89 GLY A O 1
ATOM 745 N N . ASP A 1 90 ? 9.582 -11.759 3.082 1.00 93.44 90 ASP A N 1
ATOM 746 C CA . ASP A 1 90 ? 9.602 -13.167 3.491 1.00 93.44 90 ASP A CA 1
ATOM 747 C C . ASP A 1 90 ? 8.471 -13.999 2.853 1.00 93.44 90 ASP A C 1
ATOM 749 O O . ASP A 1 90 ? 8.154 -15.097 3.307 1.00 93.44 90 ASP A O 1
ATOM 753 N N . SER A 1 91 ? 7.823 -13.470 1.810 1.00 97.12 91 SER A N 1
ATOM 754 C CA . SER A 1 91 ? 6.822 -14.202 1.026 1.00 97.12 91 SER A CA 1
ATOM 755 C C . SER A 1 91 ? 7.439 -14.910 -0.174 1.00 97.12 91 SER A C 1
ATOM 757 O O . SER A 1 91 ? 8.571 -14.641 -0.574 1.00 97.12 91 SER A O 1
ATOM 759 N N . TYR A 1 92 ? 6.658 -15.807 -0.774 1.00 96.94 92 TYR A N 1
ATOM 760 C CA . TYR A 1 92 ? 7.010 -16.555 -1.974 1.00 96.94 92 TYR A CA 1
ATOM 761 C C . TYR A 1 92 ? 7.644 -15.680 -3.060 1.00 96.94 92 TYR A C 1
ATOM 763 O O . TYR A 1 92 ? 7.119 -14.615 -3.387 1.00 96.94 92 TYR A O 1
ATOM 771 N N . ARG A 1 93 ? 8.722 -16.185 -3.666 1.00 95.88 93 ARG A N 1
ATOM 772 C CA . ARG A 1 93 ? 9.392 -15.611 -4.837 1.00 95.88 93 ARG A CA 1
ATOM 773 C C . ARG A 1 93 ? 9.436 -16.645 -5.956 1.00 95.88 93 ARG A C 1
ATOM 775 O O . ARG A 1 93 ? 9.791 -17.800 -5.725 1.00 95.88 93 ARG A O 1
ATOM 782 N N . SER A 1 94 ? 9.102 -16.230 -7.173 1.00 95.19 94 SER A N 1
ATOM 783 C CA . SER A 1 94 ? 9.141 -17.095 -8.363 1.00 95.19 94 SER A CA 1
ATOM 784 C C . SER A 1 94 ? 10.504 -17.118 -9.061 1.00 95.19 94 SER A C 1
ATOM 786 O O . SER A 1 94 ? 10.719 -17.901 -9.994 1.00 95.19 94 SER A O 1
ATOM 788 N N . VAL A 1 95 ? 11.427 -16.266 -8.615 1.00 94.00 95 VAL A N 1
ATOM 789 C CA . VAL A 1 95 ? 12.795 -16.135 -9.121 1.00 94.00 95 VAL A CA 1
ATOM 790 C C . VAL A 1 95 ? 13.800 -16.275 -7.979 1.00 94.00 95 VAL A C 1
ATOM 792 O O . VAL A 1 95 ? 13.522 -15.889 -6.848 1.00 94.00 95 VAL A O 1
ATOM 795 N N . ASN A 1 96 ? 14.979 -16.824 -8.286 1.00 91.69 96 ASN A N 1
ATOM 796 C CA . ASN A 1 96 ? 16.053 -17.009 -7.301 1.00 91.69 96 ASN A CA 1
ATOM 797 C C . ASN A 1 96 ? 16.772 -15.701 -6.945 1.00 91.69 96 ASN A C 1
ATOM 799 O O . ASN A 1 96 ? 17.457 -15.651 -5.931 1.00 91.69 96 ASN A O 1
ATOM 803 N N . ASP A 1 97 ? 16.665 -14.679 -7.796 1.00 92.00 97 ASP A N 1
ATOM 804 C CA . ASP A 1 97 ? 17.228 -13.359 -7.528 1.00 92.00 97 ASP A CA 1
ATOM 805 C C . ASP A 1 97 ? 16.382 -12.654 -6.447 1.00 92.00 97 ASP A C 1
ATOM 807 O O . ASP A 1 97 ? 15.215 -12.340 -6.707 1.00 92.00 97 ASP A O 1
ATOM 811 N N . PRO A 1 98 ? 16.931 -12.399 -5.244 1.00 88.25 98 PRO A N 1
ATOM 812 C CA . PRO A 1 98 ? 16.180 -11.809 -4.136 1.00 88.25 98 PRO A CA 1
ATOM 813 C C . PRO A 1 98 ? 15.828 -10.331 -4.367 1.00 88.25 98 PRO A C 1
ATOM 815 O O . PRO A 1 98 ? 14.968 -9.784 -3.672 1.00 88.25 98 PRO A O 1
ATOM 818 N N . PHE A 1 99 ? 16.461 -9.674 -5.341 1.00 91.12 99 PHE A N 1
ATOM 819 C CA . PHE A 1 99 ? 16.280 -8.251 -5.621 1.00 91.12 99 PHE A CA 1
ATOM 820 C C . PHE A 1 99 ? 15.245 -7.985 -6.723 1.00 91.12 99 PHE A C 1
ATOM 822 O O . PHE A 1 99 ? 14.788 -6.845 -6.875 1.00 91.12 99 PHE A O 1
ATOM 829 N N . LEU A 1 100 ? 14.852 -9.023 -7.468 1.00 94.38 100 LEU A N 1
ATOM 830 C CA . LEU A 1 100 ? 13.916 -8.940 -8.583 1.00 94.38 100 LEU A CA 1
ATOM 831 C C . LEU A 1 100 ? 12.486 -9.290 -8.155 1.00 94.38 100 LEU A C 1
ATOM 833 O O . LEU A 1 100 ? 12.222 -10.358 -7.606 1.00 94.38 100 LEU A O 1
ATOM 837 N N . VAL A 1 101 ? 11.536 -8.425 -8.508 1.00 95.88 101 VAL A N 1
ATOM 838 C CA . VAL A 1 101 ? 10.098 -8.712 -8.426 1.00 95.88 101 VAL A CA 1
ATOM 839 C C . VAL A 1 101 ? 9.598 -9.252 -9.761 1.00 95.88 101 VAL A C 1
ATOM 841 O O . VAL A 1 101 ? 9.703 -8.589 -10.804 1.00 95.88 101 VAL A O 1
ATOM 844 N N . ASN A 1 102 ? 8.991 -10.438 -9.736 1.00 96.56 102 ASN A N 1
ATOM 845 C CA . ASN A 1 102 ? 8.418 -11.062 -10.923 1.00 96.56 102 ASN A CA 1
ATOM 846 C C . ASN A 1 102 ? 6.915 -11.335 -10.786 1.00 96.56 102 ASN A C 1
ATOM 848 O O . ASN A 1 102 ? 6.492 -12.443 -10.474 1.00 96.56 102 ASN A O 1
ATOM 852 N N . ILE A 1 103 ? 6.094 -10.323 -11.074 1.00 96.31 103 ILE A N 1
ATOM 853 C CA . ILE A 1 103 ? 4.638 -10.481 -11.166 1.00 96.31 103 ILE A CA 1
ATOM 854 C C . ILE A 1 103 ? 4.249 -10.751 -12.625 1.00 96.31 103 ILE A C 1
ATOM 856 O O . ILE A 1 103 ? 4.291 -9.858 -13.470 1.00 96.31 103 ILE A O 1
ATOM 860 N N . GLU A 1 104 ? 3.858 -11.991 -12.924 1.00 95.44 104 GLU A N 1
ATOM 861 C CA . GLU A 1 104 ? 3.415 -12.407 -14.266 1.00 95.44 104 GLU A CA 1
ATOM 862 C C . GLU A 1 104 ? 1.923 -12.113 -14.512 1.00 95.44 104 GLU A C 1
ATOM 864 O O . GLU A 1 104 ? 1.515 -11.903 -15.655 1.00 95.44 104 GLU A O 1
ATOM 869 N N . ASN A 1 105 ? 1.121 -12.022 -13.445 1.00 96.38 105 ASN A N 1
ATOM 870 C CA . ASN A 1 105 ? -0.290 -11.647 -13.482 1.00 96.38 105 ASN A CA 1
ATOM 871 C C . ASN A 1 105 ? -0.638 -10.780 -12.263 1.00 96.38 105 ASN A C 1
ATOM 873 O O . ASN A 1 105 ? -0.586 -11.256 -11.130 1.00 96.38 105 ASN A O 1
ATOM 877 N N . TYR A 1 106 ? -1.021 -9.514 -12.466 1.00 96.25 106 TYR A N 1
ATOM 878 C CA . TYR A 1 106 ? -1.361 -8.638 -11.335 1.00 96.25 106 TYR A CA 1
ATOM 879 C C . TYR A 1 106 ? -2.590 -9.137 -10.557 1.00 96.25 106 TYR A C 1
ATOM 881 O O . TYR A 1 106 ? -2.730 -8.816 -9.376 1.00 96.25 106 TYR A O 1
ATOM 889 N N . ALA A 1 107 ? -3.486 -9.905 -11.197 1.00 97.19 107 ALA A N 1
ATOM 890 C CA . ALA A 1 107 ? -4.696 -10.408 -10.554 1.00 97.19 107 ALA A CA 1
ATOM 891 C C . ALA A 1 107 ? -4.367 -11.336 -9.379 1.00 97.19 107 ALA A C 1
ATOM 893 O O . ALA A 1 107 ? -5.129 -11.379 -8.417 1.00 97.19 107 ALA A O 1
ATOM 894 N N . ASP A 1 108 ? -3.196 -11.982 -9.400 1.00 98.00 108 ASP A N 1
ATOM 895 C CA . ASP A 1 108 ? -2.723 -12.782 -8.276 1.00 98.00 108 ASP A CA 1
ATOM 896 C C . ASP A 1 108 ? -2.534 -11.943 -7.005 1.00 98.00 108 ASP A C 1
ATOM 898 O O . ASP A 1 108 ? -2.818 -12.433 -5.920 1.00 98.00 108 ASP A O 1
ATOM 902 N N . LEU A 1 109 ? -2.126 -10.670 -7.114 1.00 98.31 109 LEU A N 1
ATOM 903 C CA . LEU A 1 109 ? -2.008 -9.773 -5.954 1.00 98.31 109 LEU A CA 1
ATOM 904 C C . LEU A 1 109 ? -3.377 -9.455 -5.339 1.00 98.31 109 LEU A C 1
ATOM 906 O O . LEU A 1 109 ? -3.498 -9.314 -4.124 1.00 98.31 109 LEU A O 1
ATOM 910 N N . ILE A 1 110 ? -4.398 -9.325 -6.189 1.00 98.38 110 ILE A N 1
ATOM 911 C CA . ILE A 1 110 ? -5.780 -9.053 -5.783 1.00 98.38 110 ILE A CA 1
ATOM 912 C C . ILE A 1 110 ? -6.373 -10.301 -5.119 1.00 98.38 110 ILE A C 1
ATOM 914 O O . ILE A 1 110 ? -6.992 -10.204 -4.063 1.00 98.38 110 ILE A O 1
ATOM 918 N N . ASP A 1 111 ? -6.153 -11.474 -5.714 1.00 98.50 111 ASP A N 1
ATOM 919 C CA . ASP A 1 111 ? -6.662 -12.749 -5.206 1.00 98.50 111 ASP A CA 1
ATOM 920 C C . ASP A 1 111 ? -5.948 -13.186 -3.917 1.00 98.50 111 ASP A C 1
ATOM 922 O O . ASP A 1 111 ? -6.582 -13.754 -3.027 1.00 98.50 111 ASP A O 1
ATOM 926 N N . ASP A 1 112 ? -4.661 -12.867 -3.758 1.00 98.62 112 ASP A N 1
ATOM 927 C CA . ASP A 1 112 ? -3.935 -13.053 -2.496 1.00 98.62 112 ASP A CA 1
ATOM 928 C C . ASP A 1 112 ? -4.509 -12.190 -1.376 1.00 98.62 112 ASP A C 1
ATOM 930 O O . ASP A 1 112 ? -4.736 -12.691 -0.275 1.00 98.62 112 ASP A O 1
ATOM 934 N N . LEU A 1 113 ? -4.778 -10.908 -1.655 1.00 98.56 113 LEU A N 1
ATOM 935 C CA . LEU A 1 113 ? -5.440 -10.026 -0.695 1.00 98.56 113 LEU A CA 1
ATOM 936 C C . LEU A 1 113 ? -6.830 -10.563 -0.336 1.00 98.56 113 LEU A C 1
ATOM 938 O O . LEU A 1 113 ? -7.198 -10.551 0.833 1.00 98.56 113 LEU A O 1
ATOM 942 N N . HIS A 1 114 ? -7.573 -11.086 -1.312 1.00 98.06 114 HIS A N 1
ATOM 943 C CA . HIS A 1 114 ? -8.916 -11.623 -1.079 1.00 98.06 114 HIS A CA 1
ATOM 944 C C . HIS A 1 114 ? -8.871 -12.858 -0.180 1.00 98.06 114 HIS A C 1
ATOM 946 O O . HIS A 1 114 ? -9.610 -12.949 0.796 1.00 98.06 114 HIS A O 1
ATOM 952 N N . THR A 1 115 ? -7.934 -13.765 -0.455 1.00 98.31 115 THR A N 1
ATOM 953 C CA . THR A 1 115 ? -7.691 -14.959 0.365 1.00 98.31 115 THR A CA 1
ATOM 954 C C . THR A 1 115 ? -7.276 -14.565 1.780 1.00 98.31 115 THR A C 1
ATOM 956 O O . THR A 1 115 ? -7.820 -15.076 2.753 1.00 98.31 115 THR A O 1
ATOM 959 N N . PHE A 1 116 ? -6.369 -13.595 1.922 1.00 98.38 116 PHE A N 1
ATOM 960 C CA . PHE A 1 116 ? -5.966 -13.084 3.230 1.00 98.38 116 PHE A CA 1
ATOM 961 C C . PHE A 1 116 ? -7.160 -12.522 4.014 1.00 98.38 116 PHE A C 1
ATOM 963 O O . PHE A 1 116 ? -7.361 -12.856 5.180 1.00 98.38 116 PHE A O 1
ATOM 970 N N . VAL A 1 117 ? -7.991 -11.708 3.363 1.00 97.69 117 VAL A N 1
ATOM 971 C CA . VAL A 1 117 ? -9.187 -11.115 3.964 1.00 97.69 117 VAL A CA 1
ATOM 972 C C . VAL A 1 117 ? -10.192 -12.180 4.405 1.00 97.69 117 VAL A C 1
ATOM 974 O O . VAL A 1 117 ? -10.662 -12.130 5.540 1.00 97.69 117 VAL A O 1
ATOM 977 N N . HIS A 1 118 ? -10.518 -13.150 3.554 1.00 96.81 118 HIS A N 1
ATOM 978 C CA . HIS A 1 118 ? -11.612 -14.092 3.819 1.00 96.81 118 HIS A CA 1
ATOM 979 C C . HIS A 1 118 ? -11.195 -15.337 4.595 1.00 96.81 118 HIS A C 1
ATOM 981 O O . HIS A 1 118 ? -11.976 -15.825 5.405 1.00 96.81 118 HIS A O 1
ATOM 987 N N . GLU A 1 119 ? -9.974 -15.834 4.414 1.00 96.00 119 GLU A N 1
ATOM 988 C CA . GLU A 1 119 ? -9.520 -17.071 5.063 1.00 96.00 119 GLU A CA 1
ATOM 989 C C . GLU A 1 119 ? -8.721 -16.799 6.341 1.00 96.00 119 GLU A C 1
ATOM 991 O O . GLU A 1 119 ? -8.890 -17.509 7.332 1.00 96.00 119 GLU A O 1
ATOM 996 N N . ILE A 1 120 ? -7.893 -15.747 6.358 1.00 96.50 120 ILE A N 1
ATOM 997 C CA . ILE A 1 120 ? -7.027 -15.435 7.510 1.00 96.50 120 ILE A CA 1
ATOM 998 C C . ILE A 1 120 ? -7.693 -14.437 8.451 1.00 96.50 120 ILE A C 1
ATOM 1000 O O . ILE A 1 120 ? -7.679 -14.618 9.668 1.00 96.50 120 ILE A O 1
ATOM 1004 N N . LEU A 1 121 ? -8.320 -13.396 7.899 1.00 95.31 121 LEU A N 1
ATOM 1005 C CA . LEU A 1 121 ? -9.085 -12.421 8.678 1.00 95.31 121 LEU A CA 1
ATOM 1006 C C . LEU A 1 121 ? -10.572 -12.789 8.793 1.00 95.31 121 LEU A C 1
ATOM 1008 O O . LEU A 1 121 ? -11.324 -12.040 9.413 1.00 95.31 121 LEU A O 1
ATOM 1012 N N . GLN A 1 122 ? -11.003 -13.923 8.227 1.00 91.69 122 GLN A N 1
ATOM 1013 C CA . GLN A 1 122 ? -12.378 -14.440 8.324 1.00 91.69 122 GLN A CA 1
ATOM 1014 C C . GLN A 1 122 ? -13.454 -13.454 7.822 1.00 91.69 122 GLN A C 1
ATOM 1016 O O . GLN A 1 122 ? -14.559 -13.399 8.358 1.00 91.69 122 GLN A O 1
ATOM 1021 N N . GLY A 1 123 ? -13.121 -12.637 6.818 1.00 79.38 123 GLY A N 1
ATOM 1022 C CA . GLY A 1 123 ? -14.026 -11.660 6.202 1.00 79.38 123 GLY A CA 1
ATOM 1023 C C . GLY A 1 123 ? -14.269 -10.401 7.044 1.00 79.38 123 GLY A C 1
ATOM 1024 O O . GLY A 1 123 ? -15.248 -9.696 6.817 1.00 79.38 123 GLY A O 1
ATOM 1025 N N . THR A 1 124 ? -13.406 -10.109 8.027 1.00 70.31 124 THR A N 1
ATOM 1026 C CA . THR A 1 124 ? -13.625 -9.032 9.017 1.00 70.31 124 THR A CA 1
ATOM 1027 C C . THR A 1 124 ? -12.845 -7.713 8.838 1.00 70.31 124 THR A C 1
ATOM 1029 O O . THR A 1 124 ? -12.774 -6.940 9.806 1.00 70.31 124 THR A O 1
ATOM 1032 N N . PRO A 1 125 ? -12.238 -7.355 7.686 1.00 76.94 125 PRO A N 1
ATOM 1033 C CA . PRO A 1 125 ? -11.611 -6.054 7.594 1.00 76.94 125 PRO A CA 1
ATOM 1034 C C . PRO A 1 125 ? -12.672 -4.968 7.453 1.00 76.94 125 PRO A C 1
ATOM 1036 O O . PRO A 1 125 ? -13.687 -5.091 6.780 1.00 76.94 125 PRO A O 1
ATOM 1039 N N . THR A 1 126 ? -12.426 -3.860 8.122 1.00 90.12 126 THR A N 1
ATOM 1040 C CA . THR A 1 126 ? -13.295 -2.693 8.060 1.00 90.12 126 THR A CA 1
ATOM 1041 C C . THR A 1 126 ? -12.632 -1.596 7.232 1.00 90.12 126 THR A C 1
ATOM 1043 O O . THR A 1 126 ? -13.303 -0.884 6.484 1.00 90.12 126 THR A O 1
ATOM 1046 N N . PHE A 1 127 ? -11.303 -1.495 7.312 1.00 97.25 127 PHE A N 1
ATOM 1047 C CA . PHE A 1 127 ? -10.524 -0.454 6.656 1.00 97.25 127 PHE A CA 1
ATOM 1048 C C . PHE A 1 127 ? -9.396 -1.048 5.820 1.00 97.25 127 PHE A C 1
ATOM 1050 O O . PHE A 1 127 ? -8.761 -2.025 6.214 1.00 97.25 127 PHE A O 1
ATOM 1057 N N . LEU A 1 128 ? -9.118 -0.409 4.690 1.00 98.50 128 LEU A N 1
ATOM 1058 C CA . LEU A 1 128 ? -7.939 -0.670 3.875 1.00 98.50 128 LEU A CA 1
ATOM 1059 C C . LEU A 1 128 ? -7.037 0.559 3.892 1.00 98.50 128 LEU A C 1
ATOM 1061 O O . LEU A 1 128 ? -7.496 1.666 3.641 1.00 98.50 128 LEU A O 1
ATOM 1065 N N . PHE A 1 129 ? -5.753 0.372 4.148 1.00 98.81 129 PHE A N 1
ATOM 1066 C CA . PHE A 1 129 ? -4.714 1.368 3.953 1.00 98.81 129 PHE A CA 1
ATOM 1067 C C . PHE A 1 129 ? -3.722 0.826 2.931 1.00 98.81 129 PHE A C 1
ATOM 1069 O O . PHE A 1 129 ? -3.229 -0.289 3.081 1.00 98.81 129 PHE A O 1
ATOM 1076 N N . ALA A 1 130 ? -3.396 1.592 1.898 1.00 98.75 130 ALA A N 1
ATOM 1077 C CA . ALA A 1 130 ? -2.474 1.112 0.878 1.00 98.75 130 ALA A CA 1
ATOM 1078 C C . ALA A 1 130 ? -1.623 2.230 0.282 1.00 98.75 130 ALA A C 1
ATOM 1080 O O . ALA A 1 130 ? -2.103 3.346 0.086 1.00 98.75 130 ALA A O 1
ATOM 1081 N N . HIS A 1 131 ? -0.364 1.920 -0.029 1.00 98.69 131 HIS A N 1
ATOM 1082 C CA . HIS A 1 131 ? 0.597 2.877 -0.579 1.00 98.69 131 HIS A CA 1
ATOM 1083 C C . HIS A 1 131 ? 1.060 2.489 -1.989 1.00 98.69 131 HIS A C 1
ATOM 1085 O O . HIS A 1 131 ? 1.282 1.308 -2.258 1.00 98.69 131 HIS A O 1
ATOM 1091 N N . SER A 1 132 ? 1.243 3.470 -2.883 1.00 97.69 132 SER A N 1
ATOM 1092 C CA . SER A 1 132 ? 1.901 3.294 -4.191 1.00 97.69 132 SER A CA 1
ATOM 1093 C C . SER A 1 132 ? 1.318 2.128 -5.007 1.00 97.69 132 SER A C 1
ATOM 1095 O O . SER A 1 132 ? 0.104 2.089 -5.226 1.00 97.69 132 SER A O 1
ATOM 1097 N N . MET A 1 133 ? 2.134 1.160 -5.440 1.00 97.69 133 MET A N 1
ATOM 1098 C CA . MET A 1 133 ? 1.684 -0.083 -6.089 1.00 97.69 133 MET A CA 1
ATOM 1099 C C . MET A 1 133 ? 0.623 -0.826 -5.266 1.00 97.69 133 MET A C 1
ATOM 1101 O O . MET A 1 133 ? -0.341 -1.342 -5.827 1.00 97.69 133 MET A O 1
ATOM 1105 N N . GLY A 1 134 ? 0.754 -0.858 -3.939 1.00 98.44 134 GLY A N 1
ATOM 1106 C CA . GLY A 1 134 ? -0.267 -1.425 -3.066 1.00 98.44 134 GLY A CA 1
ATOM 1107 C C . GLY A 1 134 ? -1.594 -0.680 -3.178 1.00 98.44 134 GLY A C 1
ATOM 1108 O O . GLY A 1 134 ? -2.649 -1.302 -3.141 1.00 98.44 134 GLY A O 1
ATOM 1109 N N . GLY A 1 135 ? -1.549 0.635 -3.394 1.00 98.50 135 GLY A N 1
ATOM 1110 C CA . GLY A 1 135 ? -2.716 1.462 -3.688 1.00 98.50 135 GLY A CA 1
ATOM 1111 C C . GLY A 1 135 ? -3.389 1.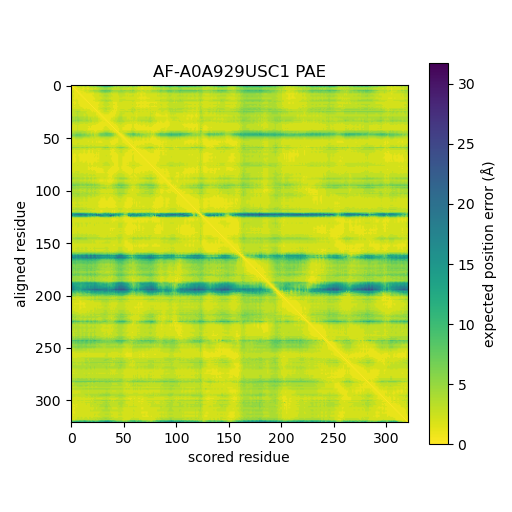120 -5.022 1.00 98.50 135 GLY A C 1
ATOM 1112 O O . GLY A 1 135 ? -4.611 1.171 -5.108 1.00 98.50 135 GLY A O 1
ATOM 1113 N N . ALA A 1 136 ? -2.620 0.710 -6.035 1.00 98.38 136 ALA A N 1
ATOM 1114 C CA . ALA A 1 136 ? -3.168 0.207 -7.297 1.00 98.38 136 ALA A CA 1
ATOM 1115 C C . ALA A 1 136 ? -3.885 -1.136 -7.098 1.00 98.38 136 ALA A C 1
ATOM 1117 O O . ALA A 1 136 ? -5.028 -1.304 -7.516 1.00 98.38 136 ALA A O 1
ATOM 1118 N N . VAL A 1 137 ? -3.243 -2.072 -6.387 1.00 98.56 137 VAL A N 1
ATOM 1119 C CA . VAL A 1 137 ? -3.854 -3.363 -6.029 1.00 98.56 137 VAL A CA 1
ATOM 1120 C C . VAL A 1 137 ? -5.122 -3.146 -5.206 1.00 98.56 137 VAL A C 1
ATOM 1122 O O . VAL A 1 137 ? -6.141 -3.761 -5.496 1.00 98.56 137 VAL A O 1
ATOM 1125 N N . ALA A 1 138 ? -5.089 -2.235 -4.232 1.00 98.56 138 ALA A N 1
ATOM 1126 C CA . ALA A 1 138 ? -6.245 -1.856 -3.429 1.00 98.56 138 ALA A CA 1
ATOM 1127 C C . ALA A 1 138 ? -7.380 -1.269 -4.281 1.00 98.56 138 ALA A C 1
ATOM 1129 O O . ALA A 1 138 ? -8.519 -1.694 -4.137 1.00 98.56 138 ALA A O 1
ATOM 1130 N N . ALA A 1 139 ? -7.096 -0.340 -5.198 1.00 98.50 139 ALA A N 1
ATOM 1131 C CA . ALA A 1 139 ? -8.117 0.222 -6.082 1.00 98.50 139 ALA A CA 1
ATOM 1132 C C . ALA A 1 139 ? -8.776 -0.863 -6.953 1.00 98.50 139 ALA A C 1
ATOM 1134 O O . ALA A 1 139 ? -10.000 -0.981 -6.964 1.00 98.50 139 ALA A O 1
ATOM 1135 N N . ALA A 1 140 ? -7.975 -1.717 -7.597 1.00 98.31 140 ALA A N 1
ATOM 1136 C CA . ALA A 1 140 ? -8.483 -2.838 -8.389 1.00 98.31 140 ALA A CA 1
ATOM 1137 C C . ALA A 1 140 ? -9.250 -3.868 -7.535 1.00 98.31 140 ALA A C 1
ATOM 1139 O O . ALA A 1 140 ? -10.232 -4.457 -7.989 1.00 98.31 140 ALA A O 1
ATOM 1140 N N . TYR A 1 141 ? -8.837 -4.067 -6.280 1.00 98.31 141 TYR A N 1
ATOM 1141 C CA . TYR A 1 141 ? -9.559 -4.897 -5.322 1.00 98.31 141 TYR A CA 1
ATOM 1142 C C . TYR A 1 141 ? -10.955 -4.340 -5.043 1.00 98.31 141 TYR A C 1
ATOM 1144 O O . TYR A 1 141 ? -11.930 -5.076 -5.148 1.00 98.31 141 TYR A O 1
ATOM 1152 N N . LEU A 1 142 ? -11.069 -3.042 -4.747 1.00 98.06 142 LEU A N 1
ATOM 1153 C CA . LEU A 1 142 ? -12.352 -2.383 -4.479 1.00 98.06 142 LEU A CA 1
ATOM 1154 C C . LEU A 1 142 ? -13.291 -2.410 -5.697 1.00 98.06 142 LEU A C 1
ATOM 1156 O O . LEU A 1 142 ? -14.509 -2.464 -5.537 1.00 98.06 142 LEU A O 1
ATOM 1160 N N . GLU A 1 143 ? -12.743 -2.388 -6.915 1.00 97.31 143 GLU A N 1
ATOM 1161 C CA . GLU A 1 143 ? -13.512 -2.553 -8.155 1.00 97.31 143 GLU A CA 1
ATOM 1162 C C . GLU A 1 143 ? -14.062 -3.985 -8.324 1.00 97.31 143 GLU A C 1
ATOM 1164 O O . GLU A 1 143 ? -15.139 -4.172 -8.901 1.00 97.31 143 GLU A O 1
ATOM 1169 N N . ARG A 1 144 ? -13.333 -5.002 -7.838 1.00 96.81 144 ARG A N 1
ATOM 1170 C CA . ARG A 1 144 ? -13.676 -6.429 -7.987 1.00 96.81 144 ARG A CA 1
ATOM 1171 C C . ARG A 1 144 ? -14.521 -6.979 -6.833 1.00 96.81 144 ARG A C 1
ATOM 1173 O O . ARG A 1 144 ? -15.425 -7.771 -7.090 1.00 96.81 144 ARG A O 1
ATOM 1180 N N . TYR A 1 145 ? -14.253 -6.541 -5.606 1.00 96.56 145 TYR A N 1
ATOM 1181 C CA . TYR A 1 145 ? -14.884 -6.991 -4.362 1.00 96.56 145 TYR A CA 1
ATOM 1182 C C . TYR A 1 145 ? -15.409 -5.782 -3.565 1.00 96.56 145 TYR A C 1
ATOM 1184 O O . TYR A 1 145 ? -14.851 -5.408 -2.531 1.00 96.56 145 TYR A O 1
ATOM 1192 N N . PRO A 1 146 ? -16.473 -5.119 -4.050 1.00 95.00 146 PRO A N 1
ATOM 1193 C CA . PRO A 1 146 ? -16.883 -3.806 -3.551 1.00 95.00 146 PRO A CA 1
ATOM 1194 C C . PRO A 1 146 ? -17.507 -3.805 -2.150 1.00 95.00 146 PRO A C 1
ATOM 1196 O O . PRO A 1 146 ? -17.762 -2.729 -1.614 1.00 95.00 146 PRO A O 1
ATOM 1199 N N . ASP A 1 147 ? -17.786 -4.976 -1.580 1.00 93.75 147 ASP A N 1
ATOM 1200 C CA . ASP A 1 147 ? -18.468 -5.138 -0.291 1.00 93.75 147 ASP A CA 1
ATOM 1201 C C . ASP A 1 147 ? -17.510 -5.494 0.866 1.00 93.75 147 ASP A C 1
ATOM 1203 O O . ASP A 1 147 ? -17.925 -5.508 2.021 1.00 93.75 147 ASP A O 1
ATOM 1207 N N . ASP A 1 148 ? -16.229 -5.738 0.577 1.00 95.00 148 ASP A N 1
ATOM 1208 C CA . ASP A 1 148 ? -15.271 -6.287 1.549 1.00 95.00 148 ASP A CA 1
ATOM 1209 C C . ASP A 1 148 ? -14.671 -5.239 2.499 1.00 95.00 148 ASP A C 1
ATOM 1211 O O . ASP A 1 148 ? -14.144 -5.594 3.549 1.00 95.00 148 ASP A O 1
ATOM 1215 N N . PHE A 1 149 ? -14.721 -3.950 2.148 1.00 97.12 149 PHE A N 1
ATOM 1216 C CA . PHE A 1 149 ? -14.155 -2.869 2.958 1.00 97.12 149 PHE A CA 1
ATOM 1217 C C . PHE A 1 149 ? -15.146 -1.720 3.129 1.00 97.12 149 PHE A C 1
ATOM 1219 O O . PHE A 1 149 ? -15.766 -1.261 2.167 1.00 97.12 149 PHE A O 1
ATOM 1226 N N . GLN A 1 150 ? -15.244 -1.190 4.350 1.00 96.25 150 GLN A N 1
ATOM 1227 C CA . GLN A 1 150 ? -16.144 -0.077 4.665 1.00 96.25 150 GLN A CA 1
ATOM 1228 C C . GLN A 1 150 ? -15.544 1.285 4.335 1.00 96.25 150 GLN A C 1
ATOM 1230 O O . GLN A 1 150 ? -16.290 2.186 3.974 1.00 96.25 150 GLN A O 1
ATOM 1235 N N . LYS A 1 151 ? -14.222 1.451 4.460 1.00 97.25 151 LYS A N 1
ATOM 1236 C CA . LYS A 1 151 ? -13.484 2.671 4.095 1.00 97.25 151 LYS A CA 1
ATOM 1237 C C . LYS A 1 151 ? -12.092 2.300 3.567 1.00 97.25 151 LYS A C 1
ATOM 1239 O O . LYS A 1 151 ? -11.505 1.310 4.002 1.00 97.25 151 LYS A O 1
ATOM 1244 N N . ALA A 1 152 ? -11.538 3.101 2.658 1.00 98.50 152 ALA A N 1
ATOM 1245 C CA . ALA A 1 152 ? -10.176 2.914 2.158 1.00 98.50 152 ALA A CA 1
ATOM 1246 C C . ALA A 1 152 ? -9.365 4.215 2.190 1.00 98.50 152 ALA A C 1
ATOM 1248 O O . ALA A 1 152 ? -9.864 5.283 1.849 1.00 98.50 152 ALA A O 1
ATOM 1249 N N . ILE A 1 153 ? -8.100 4.115 2.587 1.00 98.75 153 ILE A N 1
ATOM 1250 C CA . ILE A 1 153 ? -7.113 5.190 2.611 1.00 98.75 153 ILE A CA 1
ATOM 1251 C C . ILE A 1 153 ? -6.014 4.822 1.617 1.00 98.75 153 ILE A C 1
ATOM 1253 O O . ILE A 1 153 ? -5.277 3.857 1.821 1.00 98.75 153 ILE A O 1
ATOM 1257 N N . LEU A 1 154 ? -5.895 5.591 0.539 1.00 98.81 154 LEU A N 1
ATOM 1258 C CA . LEU A 1 154 ? -4.888 5.371 -0.495 1.00 98.81 154 LEU A CA 1
ATOM 1259 C C . LEU A 1 154 ? -3.829 6.474 -0.423 1.00 98.81 154 LEU A C 1
ATOM 1261 O O . LEU A 1 154 ? -4.131 7.643 -0.643 1.00 98.81 154 LEU A O 1
ATOM 1265 N N . SER A 1 155 ? -2.590 6.106 -0.108 1.00 98.50 155 SER A N 1
ATOM 1266 C CA . SER A 1 155 ? -1.463 7.023 0.082 1.00 98.50 155 SER A CA 1
ATOM 1267 C C . SER A 1 155 ? -0.567 7.034 -1.155 1.00 98.50 155 SER A C 1
ATOM 1269 O O . SER A 1 155 ? 0.138 6.056 -1.416 1.00 98.50 155 SER A O 1
ATOM 1271 N N . SER A 1 156 ? -0.627 8.111 -1.941 1.00 98.06 156 SER A N 1
ATOM 1272 C CA . SER A 1 156 ? 0.086 8.252 -3.220 1.00 98.06 156 SER A CA 1
ATOM 1273 C C . SER A 1 156 ? -0.075 7.021 -4.131 1.00 98.06 156 SER A C 1
ATOM 1275 O O . SER A 1 156 ? 0.921 6.420 -4.537 1.00 98.06 156 SER A O 1
ATOM 1277 N N . PRO A 1 157 ? -1.312 6.556 -4.410 1.00 98.50 157 PRO A N 1
ATOM 1278 C CA . PRO A 1 157 ? -1.518 5.294 -5.113 1.00 98.50 157 PRO A CA 1
ATOM 1279 C C . PRO A 1 157 ? -1.046 5.371 -6.573 1.00 98.50 157 PRO A C 1
ATOM 1281 O O . PRO A 1 157 ? -1.244 6.382 -7.255 1.00 98.50 157 PRO A O 1
ATOM 1284 N N . MET A 1 158 ? -0.465 4.272 -7.061 1.00 97.69 158 MET A N 1
ATOM 1285 C CA . MET A 1 158 ? 0.035 4.099 -8.431 1.00 97.69 158 MET A CA 1
ATOM 1286 C C . MET A 1 158 ? -1.121 3.852 -9.406 1.00 97.69 158 MET A C 1
ATOM 1288 O O . MET A 1 158 ? -1.258 2.775 -9.972 1.00 97.69 158 MET A O 1
ATOM 1292 N N . LEU A 1 159 ? -1.992 4.846 -9.567 1.00 96.88 159 LEU A N 1
ATOM 1293 C CA . LEU A 1 159 ? -3.139 4.775 -10.482 1.00 96.88 159 LEU A CA 1
ATOM 1294 C C . LEU A 1 159 ? -2.773 5.210 -11.903 1.00 96.88 159 LEU A C 1
ATOM 1296 O O . LEU A 1 159 ? -3.561 5.039 -12.822 1.00 96.88 159 LEU A O 1
ATOM 1300 N N . ASP A 1 160 ? -1.578 5.770 -12.082 1.00 92.94 160 ASP A N 1
ATOM 1301 C CA . ASP A 1 160 ? -1.019 6.136 -13.375 1.00 92.94 160 ASP A CA 1
ATOM 1302 C C . ASP A 1 160 ? 0.499 6.296 -13.253 1.00 92.94 160 ASP A C 1
ATOM 1304 O O . ASP A 1 160 ? 1.008 6.740 -12.218 1.00 92.94 160 ASP A O 1
ATOM 1308 N N . ILE A 1 161 ? 1.223 5.928 -14.305 1.00 89.38 161 ILE A N 1
ATOM 1309 C CA . ILE A 1 161 ? 2.686 5.930 -14.350 1.00 89.38 161 ILE A CA 1
ATOM 1310 C C . ILE A 1 161 ? 3.166 6.546 -15.657 1.00 89.38 161 ILE A C 1
ATOM 1312 O O . ILE A 1 161 ? 2.500 6.487 -16.690 1.00 89.38 161 ILE A O 1
ATOM 1316 N N . ASN A 1 162 ? 4.362 7.125 -15.632 1.00 82.25 162 ASN A N 1
ATOM 1317 C CA . ASN A 1 162 ? 4.970 7.648 -16.843 1.00 82.25 162 ASN A CA 1
ATOM 1318 C C . ASN A 1 162 ? 5.477 6.496 -17.727 1.00 82.25 162 ASN A C 1
ATOM 1320 O O . ASN A 1 162 ? 6.590 6.010 -17.557 1.00 82.25 162 ASN A O 1
ATOM 1324 N N . SER A 1 163 ? 4.666 6.078 -18.699 1.00 72.62 163 SER A N 1
ATOM 1325 C CA . SER A 1 163 ? 5.023 5.052 -19.688 1.00 72.62 163 SER A CA 1
ATOM 1326 C C . SER A 1 163 ? 5.929 5.567 -20.821 1.00 72.62 163 SER A C 1
ATOM 1328 O O . SER A 1 163 ? 6.139 4.874 -21.817 1.00 72.62 163 SER A O 1
ATOM 1330 N N . GLY A 1 164 ? 6.440 6.799 -20.718 1.00 77.56 164 GLY A N 1
ATOM 1331 C CA . GLY A 1 164 ? 7.193 7.456 -21.781 1.00 77.56 164 GLY A CA 1
ATOM 1332 C C . GLY A 1 164 ? 6.328 7.819 -22.995 1.00 77.56 164 GLY A C 1
ATOM 1333 O O . GLY A 1 164 ? 5.105 7.917 -22.920 1.00 77.56 164 GLY A O 1
ATOM 1334 N N . LYS A 1 165 ? 6.978 8.048 -24.143 1.00 77.94 165 LYS A N 1
ATOM 1335 C CA . LYS A 1 165 ? 6.322 8.502 -25.389 1.00 77.94 165 LYS A CA 1
ATOM 1336 C C . LYS A 1 165 ? 5.765 7.366 -26.255 1.00 77.94 165 LYS A C 1
ATOM 1338 O O . LYS A 1 165 ? 5.193 7.638 -27.308 1.00 77.94 165 LYS A O 1
ATOM 1343 N N . ILE A 1 166 ? 5.963 6.108 -25.860 1.00 81.06 166 ILE A N 1
ATOM 1344 C CA . ILE A 1 166 ? 5.519 4.953 -26.645 1.00 81.06 166 ILE A CA 1
ATOM 1345 C C . ILE A 1 166 ? 4.023 4.727 -26.378 1.00 81.06 166 ILE A C 1
ATOM 1347 O O . ILE A 1 166 ? 3.639 4.578 -25.218 1.00 81.06 166 ILE A O 1
ATOM 1351 N N . PRO A 1 167 ? 3.166 4.672 -27.417 1.00 87.00 167 PRO A N 1
ATOM 1352 C CA . PRO A 1 167 ? 1.758 4.328 -27.247 1.00 87.00 167 PRO A CA 1
ATOM 1353 C C . PRO A 1 167 ? 1.584 2.982 -26.535 1.00 87.00 167 PRO A C 1
ATOM 1355 O O . PRO A 1 167 ? 2.206 1.990 -26.920 1.00 87.00 167 PRO A O 1
ATOM 1358 N N . LEU A 1 168 ? 0.693 2.932 -25.541 1.00 86.94 168 LEU A N 1
ATOM 1359 C CA . LEU A 1 168 ? 0.489 1.753 -24.693 1.00 86.94 168 LEU A CA 1
ATOM 1360 C C . LEU A 1 168 ? 0.276 0.440 -25.478 1.00 86.94 168 LEU A C 1
ATOM 1362 O O . LEU A 1 168 ? 0.951 -0.535 -25.152 1.00 86.94 168 LEU A O 1
ATOM 1366 N N . PRO A 1 169 ? -0.565 0.370 -26.535 1.00 89.38 169 PRO A N 1
ATOM 1367 C CA . PRO A 1 169 ? -0.738 -0.874 -27.289 1.00 89.38 169 PRO A CA 1
ATOM 1368 C C . PRO A 1 169 ? 0.559 -1.383 -27.930 1.00 89.38 169 PRO A C 1
ATOM 1370 O O . PRO A 1 169 ? 0.779 -2.590 -27.990 1.00 89.38 169 PRO A O 1
ATOM 1373 N N . LEU A 1 170 ? 1.437 -0.474 -28.373 1.00 90.00 170 LEU A N 1
ATOM 1374 C CA . LEU A 1 170 ? 2.734 -0.831 -28.952 1.00 90.00 170 LEU A CA 1
ATOM 1375 C C . LEU A 1 170 ? 3.709 -1.313 -27.876 1.00 90.00 170 LEU A C 1
ATOM 1377 O O . LEU A 1 170 ? 4.383 -2.321 -28.081 1.00 90.00 170 LEU A O 1
ATOM 1381 N N . ALA A 1 171 ? 3.746 -0.635 -26.724 1.00 89.12 171 ALA A N 1
ATOM 1382 C CA . ALA A 1 171 ? 4.554 -1.057 -25.581 1.00 89.12 171 ALA A CA 1
ATOM 1383 C C . ALA A 1 171 ? 4.150 -2.462 -25.106 1.00 89.12 171 ALA A C 1
ATOM 1385 O O . ALA A 1 171 ? 5.006 -3.332 -24.950 1.00 89.12 171 ALA A O 1
ATOM 1386 N N . LEU A 1 172 ? 2.842 -2.710 -24.968 1.00 91.25 172 LEU A N 1
ATOM 1387 C CA . LEU A 1 172 ? 2.312 -4.021 -24.606 1.00 91.25 172 LEU A CA 1
ATOM 1388 C C . LEU A 1 172 ? 2.637 -5.069 -25.673 1.00 91.25 172 LEU A C 1
ATOM 1390 O O . LEU A 1 172 ? 3.129 -6.136 -25.320 1.00 91.25 172 LEU A O 1
ATOM 1394 N N . ALA A 1 173 ? 2.405 -4.801 -26.961 1.00 92.75 173 ALA A N 1
ATOM 1395 C CA . ALA A 1 173 ? 2.693 -5.765 -28.027 1.00 92.75 173 ALA A CA 1
ATOM 1396 C C . ALA A 1 173 ? 4.176 -6.177 -28.049 1.00 92.75 173 ALA A C 1
ATOM 1398 O O . ALA A 1 173 ? 4.488 -7.368 -28.106 1.00 92.75 173 ALA A O 1
ATOM 1399 N N . TYR A 1 174 ? 5.083 -5.203 -27.935 1.00 91.56 174 TYR A N 1
ATOM 1400 C CA . TYR A 1 174 ? 6.519 -5.459 -27.851 1.00 91.56 174 TYR A CA 1
ATOM 1401 C C . TYR A 1 174 ? 6.886 -6.267 -26.600 1.00 91.56 174 TYR A C 1
ATOM 1403 O O . TYR A 1 174 ? 7.601 -7.265 -26.692 1.00 91.56 174 TYR A O 1
ATOM 1411 N N . GLY A 1 175 ? 6.348 -5.899 -25.435 1.00 92.56 175 GLY A N 1
ATOM 1412 C CA . GLY A 1 175 ? 6.580 -6.641 -24.199 1.00 92.56 175 GLY A CA 1
ATOM 1413 C C . GLY A 1 175 ? 6.099 -8.090 -24.273 1.00 92.56 175 GLY A C 1
ATOM 1414 O O . GLY A 1 175 ? 6.842 -8.994 -23.904 1.00 92.56 175 GLY A O 1
ATOM 1415 N N . HIS A 1 176 ? 4.908 -8.344 -24.826 1.00 93.56 176 HIS A N 1
ATOM 1416 C CA . HIS A 1 176 ? 4.387 -9.705 -25.011 1.00 93.56 176 HIS A CA 1
ATOM 1417 C C . HIS A 1 176 ? 5.255 -10.538 -25.959 1.00 93.56 176 HIS A C 1
ATOM 1419 O O . HIS A 1 176 ? 5.485 -11.719 -25.694 1.00 93.56 176 HIS A O 1
ATOM 1425 N N . PHE A 1 177 ? 5.766 -9.937 -27.038 1.00 96.00 177 PHE A N 1
ATOM 1426 C CA . PHE A 1 177 ? 6.726 -10.595 -27.923 1.00 96.00 177 PHE A CA 1
ATOM 1427 C C . PHE A 1 177 ? 7.977 -11.024 -27.143 1.00 96.00 177 PHE A C 1
ATOM 1429 O O . PHE A 1 177 ? 8.333 -12.201 -27.137 1.00 96.00 177 PHE A O 1
ATOM 1436 N N . MET A 1 178 ? 8.589 -10.104 -26.400 1.00 95.94 178 MET A N 1
ATOM 1437 C CA . MET A 1 178 ? 9.790 -10.374 -25.604 1.00 95.94 178 MET A CA 1
ATOM 1438 C C . MET A 1 178 ? 9.547 -11.437 -24.513 1.00 95.94 178 MET A C 1
ATOM 1440 O O . MET A 1 178 ? 10.367 -12.340 -24.333 1.00 95.94 178 MET A O 1
ATOM 1444 N N . ILE A 1 179 ? 8.393 -11.400 -23.836 1.00 95.75 179 ILE A N 1
ATOM 1445 C CA . ILE A 1 179 ? 7.976 -12.419 -22.857 1.00 95.75 179 ILE A CA 1
ATOM 1446 C C . ILE A 1 179 ? 7.866 -13.798 -23.519 1.00 95.75 179 ILE A C 1
ATOM 1448 O O . ILE A 1 179 ? 8.419 -14.768 -23.002 1.00 95.75 179 ILE A O 1
ATOM 1452 N N . ARG A 1 180 ? 7.223 -13.891 -24.693 1.00 95.88 180 ARG A N 1
ATOM 1453 C CA . ARG A 1 180 ? 7.095 -15.143 -25.462 1.00 95.88 180 ARG A CA 1
ATOM 1454 C C . ARG A 1 180 ? 8.452 -15.719 -25.881 1.00 95.88 180 ARG A C 1
ATOM 1456 O O . ARG A 1 180 ? 8.572 -16.932 -26.025 1.00 95.88 180 ARG A O 1
ATOM 1463 N N . HIS A 1 181 ? 9.464 -14.872 -26.035 1.00 95.88 181 HIS A N 1
ATOM 1464 C CA . HIS A 1 181 ? 10.845 -15.263 -26.320 1.00 95.88 181 HIS A CA 1
ATOM 1465 C C . HIS A 1 181 ? 11.696 -15.524 -25.060 1.00 95.88 181 HIS A C 1
ATOM 1467 O O . HIS A 1 181 ? 12.917 -15.617 -25.152 1.00 95.88 181 HIS A O 1
ATOM 1473 N N . GLY A 1 182 ? 11.074 -15.681 -23.885 1.00 94.69 182 GLY A N 1
ATOM 1474 C CA . GLY A 1 182 ? 11.752 -16.098 -22.652 1.00 94.69 182 GLY A CA 1
ATOM 1475 C C . GLY A 1 182 ? 12.416 -14.965 -21.866 1.00 94.69 182 GLY A C 1
ATOM 1476 O O . GLY A 1 182 ? 13.142 -15.228 -20.910 1.00 94.69 182 GLY A O 1
ATOM 1477 N N . LEU A 1 183 ? 12.160 -13.702 -22.224 1.00 95.12 183 LEU A N 1
ATOM 1478 C CA . LEU A 1 183 ? 12.756 -12.537 -21.557 1.00 95.12 183 LEU A CA 1
ATOM 1479 C C . LEU A 1 183 ? 11.881 -11.969 -20.434 1.00 95.12 183 LEU A C 1
ATOM 1481 O O . LEU A 1 183 ? 12.258 -10.994 -19.792 1.00 95.12 183 LEU A O 1
ATOM 1485 N N . GLY A 1 184 ? 10.730 -12.586 -20.156 1.00 95.19 184 GLY A N 1
ATOM 1486 C CA . GLY A 1 184 ? 9.756 -12.065 -19.197 1.00 95.19 184 GLY A CA 1
ATOM 1487 C C . GLY A 1 184 ? 10.283 -11.907 -17.771 1.00 95.19 184 GLY A C 1
ATOM 1488 O O . GLY A 1 184 ? 9.858 -10.986 -17.084 1.00 95.19 184 GLY A O 1
ATOM 1489 N N . ARG A 1 185 ? 11.227 -12.752 -17.342 1.00 95.81 185 ARG A N 1
ATOM 1490 C CA . ARG A 1 185 ? 11.831 -12.715 -15.995 1.00 95.81 185 ARG A CA 1
ATOM 1491 C C . ARG A 1 185 ? 13.154 -11.947 -15.942 1.00 95.81 185 ARG A C 1
ATOM 1493 O O . ARG A 1 185 ? 13.883 -12.055 -14.966 1.00 95.81 185 ARG A O 1
ATOM 1500 N N . LYS A 1 186 ? 13.517 -11.223 -17.003 1.00 95.12 186 LYS A N 1
ATOM 1501 C CA . LYS A 1 186 ? 14.689 -10.336 -17.009 1.00 95.12 186 LYS A CA 1
ATOM 1502 C C . LYS A 1 186 ? 14.299 -8.958 -16.493 1.00 95.12 186 LYS A C 1
ATOM 1504 O O . LYS A 1 186 ? 13.145 -8.563 -16.646 1.00 95.12 186 LYS A O 1
ATOM 1509 N N . TYR A 1 187 ? 15.252 -8.234 -15.913 1.00 94.19 187 TYR A N 1
ATOM 1510 C CA . TYR A 1 187 ? 15.044 -6.853 -15.481 1.00 94.19 187 TYR A CA 1
ATOM 1511 C C . TYR A 1 187 ? 14.561 -5.969 -16.635 1.00 94.19 187 TYR A C 1
ATOM 1513 O O . TYR A 1 187 ? 15.112 -6.015 -17.734 1.00 94.19 187 TYR A O 1
ATOM 1521 N N . TRP A 1 188 ? 13.550 -5.142 -16.365 1.00 89.50 188 TRP A N 1
ATOM 1522 C CA . TRP A 1 188 ? 12.972 -4.213 -17.341 1.00 89.50 188 TRP A CA 1
ATOM 1523 C C . TRP A 1 188 ? 13.968 -3.131 -17.795 1.00 89.50 188 TRP A C 1
ATOM 1525 O O . TRP A 1 188 ? 14.053 -2.836 -18.985 1.00 89.50 188 TRP A O 1
ATOM 1535 N N . THR A 1 189 ? 14.745 -2.573 -16.864 1.00 83.12 189 THR A N 1
ATOM 1536 C CA . THR A 1 189 ? 15.721 -1.487 -17.098 1.00 83.12 189 THR A CA 1
ATOM 1537 C C . THR A 1 189 ? 17.179 -1.949 -17.048 1.00 83.12 189 THR A C 1
ATOM 1539 O O . THR A 1 189 ? 18.077 -1.116 -17.011 1.00 83.12 189 THR A O 1
ATOM 1542 N N . GLY A 1 190 ? 17.424 -3.262 -17.053 1.00 84.75 190 GLY A N 1
ATOM 1543 C CA . GLY A 1 190 ? 18.723 -3.832 -16.682 1.00 84.75 190 GLY A CA 1
ATOM 1544 C C . GLY A 1 190 ? 18.855 -4.045 -15.171 1.00 84.75 190 GLY A C 1
ATOM 1545 O O . GLY A 1 190 ? 18.018 -3.575 -14.396 1.00 84.75 190 GLY A O 1
ATOM 1546 N N . GLU A 1 191 ? 19.863 -4.822 -14.770 1.00 81.31 191 GLU A N 1
ATOM 1547 C CA . GLU A 1 191 ? 20.145 -5.095 -13.356 1.00 81.31 191 GLU A CA 1
ATOM 1548 C C . GLU A 1 191 ? 20.461 -3.774 -12.639 1.00 81.31 191 GLU A C 1
ATOM 1550 O O . GLU A 1 191 ? 21.372 -3.064 -13.070 1.00 81.31 191 GLU A O 1
ATOM 1555 N N . PRO A 1 192 ? 19.698 -3.402 -11.595 1.00 77.88 192 PRO A N 1
ATOM 1556 C CA . PRO A 1 192 ? 19.954 -2.177 -10.862 1.00 77.88 192 PRO A CA 1
ATOM 1557 C C . PRO A 1 192 ? 21.287 -2.304 -10.130 1.00 77.88 192 PRO A C 1
ATOM 1559 O O . PRO A 1 192 ? 21.565 -3.324 -9.490 1.00 77.88 192 PRO A O 1
ATOM 1562 N N . GLU A 1 193 ? 22.102 -1.255 -10.199 1.00 72.94 193 GLU A N 1
ATOM 1563 C CA . GLU A 1 193 ? 23.304 -1.173 -9.378 1.00 72.94 193 GLU A CA 1
ATOM 1564 C C . GLU A 1 193 ? 22.923 -1.199 -7.891 1.00 72.94 193 GLU A C 1
ATOM 1566 O O . GLU A 1 193 ? 21.808 -0.847 -7.490 1.00 72.94 193 GLU A O 1
ATOM 1571 N N . VAL A 1 194 ? 23.853 -1.644 -7.044 1.00 69.88 194 VAL A N 1
ATOM 1572 C CA . VAL A 1 194 ? 23.693 -1.461 -5.600 1.00 69.88 194 VAL A CA 1
ATOM 1573 C C . VAL A 1 194 ? 23.849 0.029 -5.327 1.00 69.88 194 VAL A C 1
ATOM 1575 O O . VAL A 1 194 ? 24.973 0.516 -5.207 1.00 69.88 194 VAL A O 1
ATOM 1578 N N . GLU A 1 195 ? 22.737 0.759 -5.286 1.00 64.62 195 GLU A N 1
ATOM 1579 C CA . GLU A 1 195 ? 22.809 2.199 -5.077 1.00 64.62 195 GLU A CA 1
ATOM 1580 C C . GLU A 1 195 ? 23.366 2.502 -3.677 1.00 64.62 195 GLU A C 1
ATOM 1582 O O . GLU A 1 195 ? 22.875 1.961 -2.676 1.00 64.62 195 GLU A O 1
ATOM 1587 N N . PRO A 1 196 ? 24.420 3.332 -3.578 1.00 73.88 196 PRO A N 1
ATOM 1588 C CA . PRO A 1 196 ? 24.921 3.777 -2.293 1.00 73.88 196 PRO A CA 1
ATOM 1589 C C . PRO A 1 196 ? 23.865 4.645 -1.606 1.00 73.88 196 PRO A C 1
ATOM 1591 O O . PRO A 1 196 ? 23.039 5.281 -2.256 1.00 73.88 196 PRO A O 1
ATOM 1594 N N . TYR A 1 197 ? 23.924 4.716 -0.277 1.00 80.69 197 TYR A N 1
ATOM 1595 C CA . TYR A 1 197 ? 23.077 5.623 0.492 1.00 80.69 197 TYR A CA 1
ATOM 1596 C C . TYR A 1 197 ? 23.141 7.047 -0.078 1.00 80.69 197 TYR A C 1
ATOM 1598 O O . TYR A 1 197 ? 24.204 7.674 -0.098 1.00 80.69 197 TYR A O 1
ATOM 1606 N N . ALA A 1 198 ? 21.986 7.554 -0.492 1.00 83.69 198 ALA A N 1
ATOM 1607 C CA . ALA A 1 198 ? 21.851 8.851 -1.127 1.00 83.69 198 ALA A CA 1
ATOM 1608 C C . ALA A 1 198 ? 20.615 9.575 -0.561 1.00 83.69 198 ALA A C 1
ATOM 1610 O O . ALA A 1 198 ? 19.481 9.208 -0.876 1.00 83.69 198 ALA A O 1
ATOM 1611 N N . PRO A 1 199 ? 20.794 10.586 0.313 1.00 84.75 199 PRO A N 1
ATOM 1612 C CA . PRO A 1 199 ? 19.686 11.352 0.893 1.00 84.75 199 PRO A CA 1
ATOM 1613 C C . PRO A 1 199 ? 18.792 12.037 -0.145 1.00 84.75 199 PRO A C 1
ATOM 1615 O O . PRO A 1 199 ? 17.595 12.210 0.078 1.00 84.75 199 PRO A O 1
ATOM 1618 N N . GLN A 1 200 ? 19.370 12.458 -1.272 1.00 85.56 200 GLN A N 1
ATOM 1619 C CA . GLN A 1 200 ? 18.647 13.132 -2.349 1.00 85.56 200 GLN A CA 1
ATOM 1620 C C . GLN A 1 200 ? 17.586 12.235 -3.001 1.00 85.56 200 GLN A C 1
ATOM 1622 O O . GLN A 1 200 ? 16.530 12.741 -3.386 1.00 85.56 200 GLN A O 1
ATOM 1627 N N . ASP A 1 201 ? 17.823 10.922 -3.016 1.00 85.56 201 ASP A N 1
ATOM 1628 C CA . ASP A 1 201 ? 16.937 9.918 -3.611 1.00 85.56 201 ASP A CA 1
ATOM 1629 C C . ASP A 1 201 ? 15.840 9.466 -2.633 1.00 85.56 201 ASP A C 1
ATOM 1631 O O . ASP A 1 201 ? 14.937 8.707 -2.987 1.00 85.56 201 ASP A O 1
ATOM 1635 N N . ALA A 1 202 ? 15.854 9.982 -1.396 1.00 91.56 202 ALA A N 1
ATOM 1636 C CA . ALA A 1 202 ? 14.813 9.712 -0.421 1.00 91.56 202 ALA A CA 1
ATOM 1637 C C . ALA A 1 202 ? 13.444 10.157 -0.952 1.00 91.56 202 ALA A C 1
ATOM 1639 O O . ALA A 1 202 ? 13.200 11.340 -1.209 1.00 91.56 202 ALA A O 1
ATOM 1640 N N . LEU A 1 203 ? 12.507 9.211 -1.003 1.00 94.50 203 LEU A N 1
ATOM 1641 C CA . LEU A 1 203 ? 11.109 9.438 -1.376 1.00 94.50 203 LEU A CA 1
ATOM 1642 C C . LEU A 1 203 ? 10.272 10.057 -0.242 1.00 94.50 203 LEU A C 1
ATOM 1644 O O . LEU A 1 203 ? 9.052 10.139 -0.340 1.00 94.50 203 LEU A O 1
ATOM 1648 N N . THR A 1 204 ? 10.918 10.516 0.830 1.00 95.75 204 THR A N 1
ATOM 1649 C CA . THR A 1 204 ? 10.310 11.178 1.988 1.00 95.75 204 THR A CA 1
ATOM 1650 C C . THR A 1 204 ? 11.031 12.490 2.316 1.00 95.75 204 THR A C 1
ATOM 1652 O O . THR A 1 204 ? 12.225 12.641 2.061 1.00 95.75 204 THR A O 1
ATOM 1655 N N . ASN A 1 205 ? 10.322 13.440 2.932 1.00 95.25 205 ASN A N 1
ATOM 1656 C CA . ASN A 1 205 ? 10.889 14.683 3.466 1.00 95.25 205 ASN A CA 1
ATOM 1657 C C . ASN A 1 205 ? 11.513 14.537 4.872 1.00 95.25 205 ASN A C 1
ATOM 1659 O O . ASN A 1 205 ? 11.783 15.552 5.513 1.00 95.25 205 ASN A O 1
ATOM 1663 N N . SER A 1 206 ? 11.682 13.318 5.398 1.00 96.25 206 SER A N 1
ATOM 1664 C CA . SER A 1 206 ? 12.273 13.070 6.723 1.00 96.25 206 SER A CA 1
ATOM 1665 C C . SER A 1 206 ? 13.516 12.190 6.615 1.00 96.25 206 SER A C 1
ATOM 1667 O O . SER A 1 206 ? 13.409 10.971 6.477 1.00 96.25 206 SER A O 1
ATOM 1669 N N . LEU A 1 207 ? 14.697 12.810 6.719 1.00 95.75 207 LEU A N 1
ATOM 1670 C CA . LEU A 1 207 ? 15.972 12.087 6.736 1.00 95.75 207 LEU A CA 1
ATOM 1671 C C . LEU A 1 207 ? 16.072 11.090 7.902 1.00 95.75 207 LEU A C 1
ATOM 1673 O O . LEU A 1 207 ? 16.362 9.933 7.627 1.00 95.75 207 LEU A O 1
ATOM 1677 N N . PRO A 1 208 ? 15.709 11.425 9.160 1.00 96.81 208 PRO A N 1
ATOM 1678 C CA . PRO A 1 208 ? 15.775 10.450 10.253 1.00 96.81 208 PRO A CA 1
ATOM 1679 C C . PRO A 1 208 ? 14.961 9.175 9.988 1.00 96.81 208 PRO A C 1
ATOM 1681 O O . PRO A 1 208 ? 15.401 8.068 10.301 1.00 96.81 208 PRO A O 1
ATOM 1684 N N . ARG A 1 209 ? 13.780 9.314 9.368 1.00 96.62 209 ARG A N 1
ATOM 1685 C CA . ARG A 1 209 ? 12.954 8.168 8.969 1.00 96.62 209 ARG A CA 1
ATOM 1686 C C . ARG A 1 209 ? 13.602 7.393 7.837 1.00 96.62 209 ARG A C 1
ATOM 1688 O O . ARG A 1 209 ? 13.641 6.164 7.910 1.00 96.62 209 ARG A O 1
ATOM 1695 N N . TYR A 1 210 ? 14.071 8.089 6.801 1.00 95.38 210 TYR A N 1
ATOM 1696 C CA . TYR A 1 210 ? 14.766 7.487 5.665 1.00 95.38 210 TYR A CA 1
ATOM 1697 C C . TYR A 1 210 ? 15.966 6.656 6.130 1.00 95.38 210 TYR A C 1
ATOM 1699 O O . TYR A 1 210 ? 16.006 5.460 5.846 1.00 95.38 210 TYR A O 1
ATOM 1707 N N . ASP A 1 211 ? 16.846 7.244 6.939 1.00 94.81 211 ASP A N 1
ATOM 1708 C CA . ASP A 1 211 ? 18.072 6.636 7.459 1.00 94.81 211 ASP A CA 1
ATOM 1709 C C . ASP A 1 211 ? 17.774 5.383 8.271 1.00 94.81 211 ASP A C 1
ATOM 1711 O O . ASP A 1 211 ? 18.391 4.338 8.065 1.00 94.81 211 ASP A O 1
ATOM 1715 N N . TYR A 1 212 ? 16.779 5.460 9.158 1.00 95.44 212 TYR A N 1
ATOM 1716 C CA . TYR A 1 212 ? 16.357 4.324 9.968 1.00 95.44 212 TYR A CA 1
ATOM 1717 C C . TYR A 1 212 ? 15.930 3.129 9.103 1.00 95.44 212 TYR A C 1
ATOM 1719 O O . TYR A 1 212 ? 16.335 1.992 9.354 1.00 95.44 212 TYR A O 1
ATOM 1727 N N . TRP A 1 213 ? 15.133 3.372 8.058 1.00 94.12 213 TRP A N 1
ATOM 1728 C CA . TRP A 1 213 ? 14.723 2.310 7.136 1.00 94.12 213 TRP A CA 1
ATOM 1729 C C . TRP A 1 213 ? 15.883 1.797 6.298 1.00 94.12 213 TRP A C 1
ATOM 1731 O O . TRP A 1 213 ? 16.038 0.585 6.180 1.00 94.12 213 TRP A O 1
ATOM 1741 N N . TYR A 1 214 ? 16.709 2.692 5.757 1.00 92.75 214 TYR A N 1
ATOM 1742 C CA . TYR A 1 214 ? 17.863 2.315 4.953 1.00 92.75 214 TYR A CA 1
ATOM 1743 C C . TYR A 1 214 ? 18.796 1.383 5.740 1.00 92.75 214 TYR A C 1
ATOM 1745 O O . TYR A 1 214 ? 19.136 0.300 5.270 1.00 92.75 214 TYR A O 1
ATOM 1753 N N . GLN A 1 215 ? 19.115 1.726 6.994 1.00 92.94 215 GLN A N 1
ATOM 1754 C CA . GLN A 1 215 ? 19.924 0.878 7.875 1.00 92.94 215 GLN A CA 1
ATOM 1755 C C . GLN A 1 215 ? 19.289 -0.492 8.139 1.00 92.94 215 GLN A C 1
ATOM 1757 O O . GLN A 1 215 ? 20.007 -1.481 8.285 1.00 92.94 215 GLN A O 1
ATOM 1762 N N . LYS A 1 216 ? 17.957 -0.562 8.232 1.00 92.31 216 LYS A N 1
ATOM 1763 C CA . LYS A 1 216 ? 17.229 -1.821 8.428 1.00 92.31 216 LYS A CA 1
ATOM 1764 C C . LYS A 1 216 ? 17.251 -2.683 7.167 1.00 92.31 216 LYS A C 1
ATOM 1766 O O . LYS A 1 216 ? 17.545 -3.869 7.252 1.00 92.31 216 LYS A O 1
ATOM 1771 N N . MET A 1 217 ? 17.005 -2.077 6.010 1.00 91.62 217 MET A N 1
ATOM 1772 C CA . MET A 1 217 ? 17.062 -2.723 4.700 1.00 91.62 217 MET A CA 1
ATOM 1773 C C . MET A 1 217 ? 18.461 -3.288 4.406 1.00 91.62 217 MET A C 1
ATOM 1775 O O . MET A 1 217 ? 18.583 -4.425 3.965 1.00 91.62 217 MET A O 1
ATOM 1779 N N . CYS A 1 218 ? 19.534 -2.549 4.708 1.00 90.44 218 CYS A N 1
ATOM 1780 C CA . CYS A 1 218 ? 20.904 -3.032 4.499 1.00 90.44 218 CYS A CA 1
ATOM 1781 C C . CYS A 1 218 ? 21.264 -4.273 5.329 1.00 90.44 218 CYS A C 1
ATOM 1783 O O . CYS A 1 218 ? 22.194 -4.987 4.964 1.00 90.44 218 CYS A O 1
ATOM 1785 N N . LYS A 1 219 ? 20.566 -4.522 6.443 1.00 92.62 219 LYS A N 1
ATOM 1786 C CA . LYS A 1 219 ? 20.837 -5.661 7.331 1.00 92.62 219 LYS A CA 1
ATOM 1787 C C . LYS A 1 219 ? 20.091 -6.931 6.939 1.00 92.62 219 LYS A C 1
ATOM 1789 O O . LYS A 1 219 ? 20.525 -7.992 7.362 1.00 92.62 219 LYS A O 1
ATOM 1794 N N . GLU A 1 220 ? 19.017 -6.820 6.157 1.00 92.19 220 GLU A N 1
ATOM 1795 C CA . GLU A 1 220 ? 18.170 -7.960 5.803 1.00 92.19 220 GLU A CA 1
ATOM 1796 C C . GLU A 1 220 ? 17.935 -8.047 4.301 1.00 92.19 220 GLU A C 1
ATOM 1798 O O . GLU A 1 220 ? 17.271 -7.200 3.703 1.00 92.19 220 GLU A O 1
ATOM 1803 N N . GLU A 1 221 ? 18.474 -9.104 3.693 1.00 90.56 221 GLU A N 1
ATOM 1804 C CA . GLU A 1 221 ? 18.440 -9.335 2.246 1.00 90.56 221 GLU A CA 1
ATOM 1805 C C . GLU A 1 221 ? 17.009 -9.395 1.699 1.00 90.56 221 GLU A C 1
ATOM 1807 O O . GLU A 1 221 ? 16.733 -8.837 0.635 1.00 90.56 221 GLU A O 1
ATOM 1812 N N . SER A 1 222 ? 16.065 -9.975 2.451 1.00 91.31 222 SER A N 1
ATOM 1813 C CA . SER A 1 222 ? 14.669 -10.099 2.012 1.00 91.31 222 SER A CA 1
ATOM 1814 C C . SER A 1 222 ? 13.982 -8.742 1.790 1.00 91.31 222 SER A 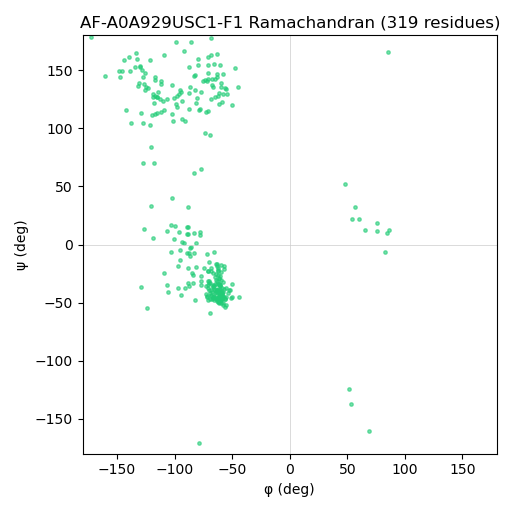C 1
ATOM 1816 O O . SER A 1 222 ? 13.042 -8.649 0.992 1.00 91.31 222 SER A O 1
ATOM 1818 N N . TYR A 1 223 ? 14.482 -7.665 2.411 1.00 91.62 223 TYR A N 1
ATOM 1819 C CA . TYR A 1 223 ? 13.969 -6.299 2.252 1.00 91.62 223 TYR A CA 1
ATOM 1820 C C . TYR A 1 223 ? 14.624 -5.523 1.106 1.00 91.62 223 TYR A C 1
ATOM 1822 O O . TYR A 1 223 ? 14.164 -4.433 0.776 1.00 91.62 223 TYR A O 1
ATOM 1830 N N . GLN A 1 224 ? 15.667 -6.059 0.472 1.00 90.31 224 GLN A N 1
ATOM 1831 C CA . GLN A 1 224 ? 16.471 -5.352 -0.531 1.00 90.31 224 GLN A CA 1
ATOM 1832 C C . GLN A 1 224 ? 15.923 -5.485 -1.952 1.00 90.31 224 GLN A C 1
ATOM 1834 O O . GLN A 1 224 ? 16.677 -5.496 -2.917 1.00 90.31 224 GLN A O 1
ATOM 1839 N N . THR A 1 225 ? 14.608 -5.589 -2.106 1.00 89.44 225 THR A N 1
ATOM 1840 C CA . THR A 1 225 ? 13.986 -5.619 -3.434 1.00 89.44 225 THR A CA 1
ATOM 1841 C C . THR A 1 225 ? 14.282 -4.311 -4.180 1.00 89.44 225 THR A C 1
ATOM 1843 O O . THR A 1 225 ? 14.116 -3.241 -3.605 1.00 89.44 225 THR A O 1
ATOM 1846 N N . ARG A 1 226 ? 14.746 -4.380 -5.436 1.00 85.62 226 ARG A N 1
ATOM 1847 C CA . ARG A 1 226 ? 15.280 -3.215 -6.182 1.00 85.62 226 ARG A CA 1
ATOM 1848 C C . ARG A 1 226 ? 14.676 -3.029 -7.562 1.00 85.62 226 ARG A C 1
ATOM 1850 O O . ARG A 1 226 ? 14.499 -1.899 -8.001 1.00 85.62 226 ARG A O 1
ATOM 1857 N N . GLY A 1 227 ? 14.385 -4.117 -8.267 1.00 90.69 227 GLY A N 1
ATOM 1858 C CA . GLY A 1 227 ? 13.976 -4.038 -9.663 1.00 90.69 227 GLY A CA 1
ATOM 1859 C C . GLY A 1 227 ? 12.768 -4.893 -9.980 1.00 90.69 227 GLY A C 1
ATOM 1860 O O . GLY A 1 227 ? 12.363 -5.772 -9.222 1.00 90.69 227 GLY A O 1
ATOM 1861 N N . LEU A 1 228 ? 12.178 -4.604 -11.132 1.00 93.38 228 LEU A N 1
ATOM 1862 C CA . LEU A 1 228 ? 11.032 -5.327 -11.658 1.00 93.38 228 LEU A CA 1
ATOM 1863 C C . LEU A 1 228 ? 11.386 -6.015 -12.969 1.00 93.38 228 LEU A C 1
ATOM 1865 O O . LEU A 1 228 ? 12.143 -5.498 -13.796 1.00 93.38 228 LEU A O 1
ATOM 1869 N N . SER A 1 229 ? 10.806 -7.192 -13.158 1.00 96.38 229 SER A N 1
ATOM 1870 C CA . SER A 1 229 ? 10.936 -7.937 -14.402 1.00 96.38 229 SER A CA 1
ATOM 1871 C C . SER A 1 229 ? 10.165 -7.277 -15.549 1.00 96.38 229 SER A C 1
ATOM 1873 O O . SER A 1 229 ? 9.227 -6.507 -15.336 1.00 96.38 229 SER A O 1
ATOM 1875 N N . LEU A 1 230 ? 10.498 -7.630 -16.789 1.00 95.50 230 LEU A N 1
ATOM 1876 C CA . LEU A 1 230 ? 9.725 -7.245 -17.968 1.00 95.50 230 LEU A CA 1
ATOM 1877 C C . LEU A 1 230 ? 8.240 -7.634 -17.835 1.00 95.50 230 LEU A C 1
ATOM 1879 O O . LEU A 1 230 ? 7.368 -6.833 -18.173 1.00 95.50 230 LEU A O 1
ATOM 1883 N N . SER A 1 231 ? 7.941 -8.830 -17.318 1.00 96.06 231 SER A N 1
ATOM 1884 C CA . SER A 1 231 ? 6.555 -9.269 -17.091 1.00 96.06 231 SER A CA 1
ATOM 1885 C C . SER A 1 231 ? 5.845 -8.338 -16.119 1.00 96.06 231 SER A C 1
ATOM 1887 O O . SER A 1 231 ? 4.753 -7.854 -16.415 1.00 96.06 231 SER A O 1
ATOM 1889 N N . ASN A 1 232 ? 6.510 -7.998 -15.016 1.00 95.81 232 ASN A N 1
ATOM 1890 C CA . ASN A 1 232 ? 5.983 -7.072 -14.028 1.00 95.81 232 ASN A CA 1
ATOM 1891 C C . ASN A 1 232 ? 5.714 -5.684 -14.633 1.00 95.81 232 ASN A C 1
ATOM 1893 O O . ASN A 1 232 ? 4.664 -5.102 -14.372 1.00 95.81 232 ASN A O 1
ATOM 1897 N N . ALA A 1 233 ? 6.624 -5.149 -15.456 1.00 94.31 233 ALA A N 1
ATOM 1898 C CA . ALA A 1 233 ? 6.420 -3.864 -16.134 1.00 94.31 233 ALA A CA 1
ATOM 1899 C C . ALA A 1 233 ? 5.138 -3.871 -16.979 1.00 94.31 233 ALA A C 1
ATOM 1901 O O . ALA A 1 233 ? 4.333 -2.941 -16.912 1.00 94.31 233 ALA A O 1
ATOM 1902 N N . MET A 1 234 ? 4.924 -4.946 -17.747 1.00 94.94 234 MET A N 1
ATOM 1903 C CA . MET A 1 234 ? 3.722 -5.101 -18.569 1.00 94.94 234 MET A CA 1
ATOM 1904 C C . MET A 1 234 ? 2.461 -5.209 -17.717 1.00 94.94 234 MET A C 1
ATOM 1906 O O . MET A 1 234 ? 1.441 -4.613 -18.060 1.00 94.94 234 MET A O 1
ATOM 1910 N N . GLN A 1 235 ? 2.531 -5.919 -16.589 1.00 95.44 235 GLN A N 1
ATOM 1911 C CA . GLN A 1 235 ? 1.415 -6.015 -15.653 1.00 95.44 235 GLN A CA 1
ATOM 1912 C C . GLN A 1 235 ? 1.086 -4.668 -15.003 1.00 95.44 235 GLN A C 1
ATOM 1914 O O . GLN A 1 235 ? -0.091 -4.352 -14.877 1.00 95.44 235 GLN A O 1
ATOM 1919 N N . PHE A 1 236 ? 2.077 -3.842 -14.655 1.00 94.06 236 PHE A N 1
ATO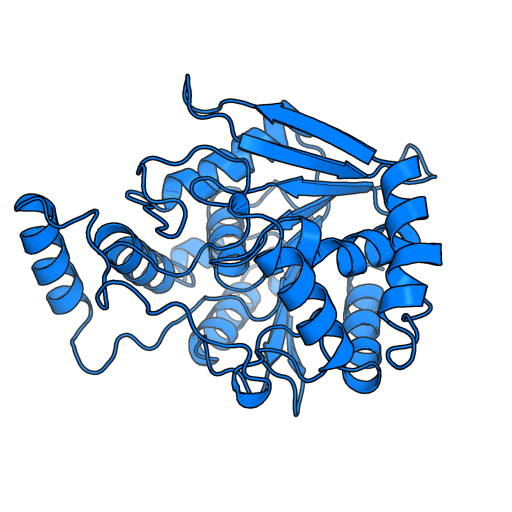M 1920 C CA . PHE A 1 236 ? 1.826 -2.495 -14.129 1.00 94.06 236 PHE A CA 1
ATOM 1921 C C . PHE A 1 236 ? 1.178 -1.587 -15.169 1.00 94.06 236 PHE A C 1
ATOM 1923 O O . PHE A 1 236 ? 0.180 -0.949 -14.855 1.00 94.06 236 PHE A O 1
ATOM 1930 N N . LEU A 1 237 ? 1.687 -1.573 -16.406 1.00 93.06 237 LEU A N 1
ATOM 1931 C CA . LEU A 1 237 ? 1.084 -0.801 -17.498 1.00 93.06 237 LEU A CA 1
ATOM 1932 C C . LEU A 1 237 ? -0.360 -1.227 -17.779 1.00 93.06 237 LEU A C 1
ATOM 1934 O O . LEU A 1 237 ? -1.221 -0.387 -18.030 1.00 93.06 237 LEU A O 1
ATOM 1938 N N . LYS A 1 238 ? -0.628 -2.535 -17.748 1.00 93.38 238 LYS A N 1
ATOM 1939 C CA . LYS A 1 238 ? -1.979 -3.070 -17.916 1.00 93.38 238 LYS A CA 1
ATOM 1940 C C . LYS A 1 238 ? -2.883 -2.669 -16.748 1.00 93.38 238 LYS A C 1
ATOM 1942 O O . LYS A 1 238 ? -3.980 -2.173 -16.979 1.00 93.38 238 LYS A O 1
ATOM 1947 N N . LEU A 1 239 ? -2.411 -2.843 -15.515 1.00 95.06 239 LEU A N 1
ATOM 1948 C CA . LEU A 1 239 ? -3.162 -2.535 -14.302 1.00 95.06 239 LEU A CA 1
ATOM 1949 C C . LEU A 1 239 ? -3.561 -1.056 -14.242 1.00 95.06 239 LEU A C 1
ATOM 1951 O O . LEU A 1 239 ? -4.733 -0.753 -14.047 1.00 95.06 239 LEU A O 1
ATOM 1955 N N . THR A 1 240 ? -2.619 -0.135 -14.454 1.00 93.19 240 THR A N 1
ATOM 1956 C CA . THR A 1 240 ? -2.905 1.310 -14.413 1.00 93.19 240 THR A CA 1
ATOM 1957 C C . THR A 1 240 ? -3.789 1.779 -15.564 1.00 93.19 240 THR A C 1
ATOM 1959 O O . THR A 1 240 ? -4.468 2.790 -15.435 1.00 93.19 240 THR A O 1
ATOM 1962 N N . HIS A 1 241 ? -3.822 1.048 -16.681 1.00 91.19 241 HIS A N 1
ATOM 1963 C CA . HIS A 1 241 ? -4.754 1.322 -17.772 1.00 91.19 241 HIS A CA 1
ATOM 1964 C C . HIS A 1 241 ? -6.184 0.837 -17.488 1.00 91.19 241 HIS A C 1
ATOM 1966 O O . HIS A 1 241 ? -7.145 1.415 -17.996 1.00 91.19 241 HIS A O 1
ATOM 1972 N N . GLU A 1 242 ? -6.330 -0.248 -16.725 1.00 91.94 242 GLU A N 1
ATOM 1973 C CA . GLU A 1 242 ? -7.627 -0.861 -16.422 1.00 91.94 242 GLU A CA 1
ATOM 1974 C C . GLU A 1 242 ? -8.301 -0.246 -15.185 1.00 91.94 242 GLU A C 1
ATOM 1976 O O . GLU A 1 242 ? -9.528 -0.097 -15.176 1.00 91.94 242 GLU A O 1
ATOM 1981 N N . ILE A 1 243 ? -7.517 0.141 -14.171 1.00 92.81 243 ILE A N 1
ATOM 1982 C CA . ILE A 1 243 ? -8.005 0.870 -12.993 1.00 92.81 243 ILE A CA 1
ATOM 1983 C C . ILE A 1 243 ? -8.565 2.226 -13.414 1.00 92.81 243 ILE A C 1
ATOM 1985 O O . ILE A 1 243 ? -8.036 2.893 -14.302 1.00 92.81 243 ILE A O 1
ATOM 1989 N N . GLY A 1 244 ? -9.630 2.670 -12.749 1.00 85.88 244 GLY A N 1
ATOM 1990 C CA . GLY A 1 244 ? -10.204 3.983 -13.033 1.00 85.88 244 GLY A CA 1
ATOM 1991 C C . GLY A 1 244 ? -11.147 3.975 -14.229 1.00 85.88 244 GLY A C 1
ATOM 1992 O O . GLY A 1 244 ? -11.836 4.960 -14.467 1.00 85.88 244 GLY A O 1
ATOM 1993 N N . ASN A 1 245 ? -11.253 2.863 -14.967 1.00 93.00 245 ASN A N 1
ATOM 1994 C CA . ASN A 1 245 ? -12.258 2.737 -16.010 1.00 93.00 245 ASN A CA 1
ATOM 1995 C C . ASN A 1 245 ? -13.661 2.932 -15.414 1.00 93.00 245 ASN A C 1
ATOM 1997 O O . ASN A 1 245 ? -14.040 2.226 -14.478 1.00 93.00 245 ASN A O 1
ATOM 2001 N N . SER A 1 246 ? -14.478 3.802 -16.014 1.00 91.56 246 SER A N 1
ATOM 2002 C CA . SER A 1 246 ? -15.827 4.118 -15.523 1.00 91.56 246 SER A CA 1
ATOM 2003 C C . SER A 1 246 ? -16.695 2.889 -15.222 1.00 91.56 246 SER A C 1
ATOM 2005 O O . SER A 1 246 ? -17.503 2.917 -14.298 1.00 91.56 246 SER A O 1
ATOM 2007 N N . ARG A 1 247 ? -16.566 1.787 -15.978 1.00 93.62 247 ARG A N 1
ATOM 2008 C CA . ARG A 1 247 ? -17.332 0.551 -15.716 1.00 93.62 247 ARG A CA 1
ATOM 2009 C C . ARG A 1 247 ? -16.879 -0.177 -14.453 1.00 93.62 247 ARG A C 1
ATOM 2011 O O . ARG A 1 247 ? -17.688 -0.871 -13.840 1.00 93.62 247 ARG A O 1
ATOM 2018 N N . ASN A 1 248 ? -15.603 -0.078 -14.105 1.00 94.31 248 ASN A N 1
ATOM 2019 C CA . ASN A 1 248 ? -15.049 -0.684 -12.903 1.00 94.31 248 ASN A CA 1
ATOM 2020 C C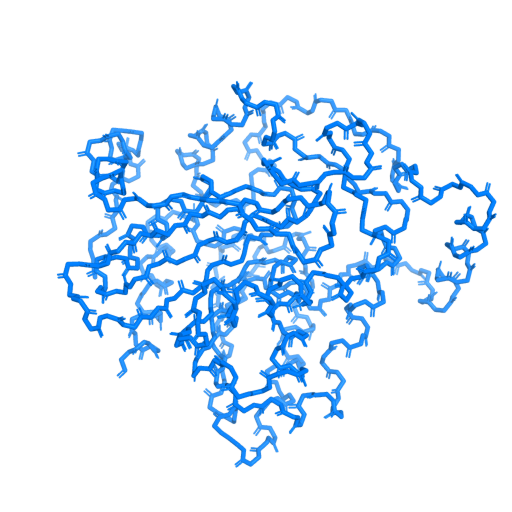 . ASN A 1 248 ? -15.317 0.212 -11.693 1.00 94.31 248 ASN A C 1
ATOM 2022 O O . ASN A 1 248 ? -15.896 -0.261 -10.718 1.00 94.31 248 ASN A O 1
ATOM 2026 N N . CYS A 1 249 ? -15.048 1.518 -11.806 1.00 95.50 249 CYS A N 1
ATOM 2027 C CA . CYS A 1 249 ? -15.333 2.489 -10.747 1.00 95.50 249 CYS A CA 1
ATOM 2028 C C . CYS A 1 249 ? -16.799 2.479 -10.308 1.00 95.50 249 CYS A C 1
ATOM 2030 O O . CYS A 1 249 ? -17.061 2.547 -9.113 1.00 95.50 249 CYS A O 1
ATOM 2032 N N . ARG A 1 250 ? -17.755 2.291 -11.232 1.00 95.25 250 ARG A N 1
ATOM 2033 C CA . ARG A 1 250 ? -19.192 2.159 -10.907 1.00 95.25 250 ARG A CA 1
ATOM 2034 C C . ARG A 1 250 ? -19.539 1.032 -9.937 1.00 95.25 250 ARG A C 1
ATOM 2036 O O . ARG A 1 250 ? -20.617 1.054 -9.351 1.00 95.25 250 ARG A O 1
ATOM 2043 N N . ARG A 1 251 ? -18.673 0.026 -9.800 1.00 96.00 251 ARG A N 1
ATOM 2044 C CA . ARG A 1 251 ? -18.893 -1.105 -8.889 1.00 96.00 251 ARG A CA 1
ATOM 2045 C C . ARG A 1 251 ? -18.462 -0.776 -7.468 1.00 96.00 251 ARG A C 1
ATOM 2047 O O . ARG A 1 251 ? -19.015 -1.354 -6.542 1.00 96.00 251 ARG A O 1
ATOM 2054 N N . VAL A 1 252 ? -17.511 0.144 -7.301 1.00 97.56 252 VAL A N 1
ATOM 2055 C CA . VAL A 1 252 ? -16.947 0.510 -6.000 1.00 97.56 252 VAL A CA 1
ATOM 2056 C C . VAL A 1 252 ? -18.045 1.089 -5.103 1.00 97.56 252 VAL A C 1
ATOM 2058 O O . VAL A 1 252 ? -18.765 2.017 -5.480 1.00 97.56 252 VAL A O 1
ATOM 2061 N N . LYS A 1 253 ? -18.167 0.543 -3.890 1.00 97.25 253 LYS A N 1
ATOM 2062 C CA . LYS A 1 253 ? -19.088 1.044 -2.853 1.00 97.25 253 LYS A CA 1
ATOM 2063 C C . LYS A 1 253 ? -18.360 1.718 -1.697 1.00 97.25 253 LYS A C 1
ATOM 2065 O O . LYS A 1 253 ? -18.938 2.577 -1.039 1.00 97.25 253 LYS A O 1
ATOM 2070 N N . THR A 1 254 ? -17.102 1.360 -1.483 1.00 97.44 254 THR A N 1
ATOM 2071 C CA . THR A 1 254 ? -16.245 1.869 -0.415 1.00 97.44 254 THR A CA 1
ATOM 2072 C C . THR A 1 254 ? -15.891 3.349 -0.635 1.00 97.44 254 THR A C 1
ATOM 2074 O O . THR A 1 254 ? -15.349 3.689 -1.688 1.00 97.44 254 THR A O 1
ATOM 2077 N N . PRO A 1 255 ? -16.153 4.250 0.330 1.00 97.88 255 PRO A N 1
ATOM 2078 C CA . PRO A 1 255 ? -15.578 5.592 0.364 1.00 97.88 255 PRO A CA 1
ATOM 2079 C C . PRO A 1 255 ? -14.049 5.542 0.428 1.00 97.88 255 PRO A C 1
ATOM 2081 O O . PRO A 1 255 ? -13.475 4.795 1.225 1.00 97.88 255 PRO A O 1
ATOM 2084 N N . VAL A 1 256 ? -13.396 6.377 -0.377 1.00 98.62 256 VAL A N 1
ATOM 2085 C CA . VAL A 1 256 ? -11.938 6.445 -0.496 1.00 98.62 256 VAL A CA 1
ATOM 2086 C C . VAL A 1 256 ? -11.420 7.821 -0.079 1.00 98.62 256 VAL A C 1
ATOM 2088 O O . VAL A 1 256 ? -11.767 8.838 -0.678 1.00 98.62 256 VAL A O 1
ATOM 2091 N N . LEU A 1 257 ? -10.531 7.857 0.913 1.00 98.81 257 LEU A N 1
ATOM 2092 C CA . LEU A 1 257 ? -9.659 8.998 1.175 1.00 98.81 257 LEU A CA 1
ATOM 2093 C C . LEU A 1 257 ? -8.353 8.793 0.408 1.00 98.81 257 LEU A C 1
ATOM 2095 O O . LEU A 1 257 ? -7.524 7.967 0.790 1.00 98.81 257 LEU A O 1
ATOM 2099 N N . LEU A 1 258 ? -8.165 9.544 -0.673 1.00 98.81 258 LEU A N 1
ATOM 2100 C CA . LEU A 1 258 ? -6.945 9.486 -1.469 1.00 98.81 258 LEU A CA 1
ATOM 2101 C C . LEU A 1 258 ? -6.040 10.662 -1.117 1.00 98.81 258 LEU A C 1
ATOM 2103 O O . LEU A 1 258 ? -6.447 11.818 -1.211 1.00 98.81 258 LEU A O 1
ATOM 2107 N N . PHE A 1 259 ? -4.793 10.372 -0.770 1.00 98.69 259 PHE A N 1
ATOM 2108 C CA . PHE A 1 259 ? -3.754 11.377 -0.619 1.00 98.69 259 PHE A CA 1
ATOM 2109 C C . PHE A 1 259 ? -2.895 11.452 -1.872 1.00 98.69 259 PHE A C 1
ATOM 2111 O O . PHE A 1 259 ? -2.357 10.446 -2.333 1.00 98.69 259 PHE A O 1
ATOM 2118 N N . GLN A 1 260 ? -2.761 12.668 -2.385 1.00 98.44 260 GLN A N 1
ATOM 2119 C CA . GLN A 1 260 ? -1.868 13.023 -3.476 1.00 98.44 260 GLN A CA 1
ATOM 2120 C C . GLN A 1 260 ? -0.761 13.920 -2.927 1.00 98.44 260 GLN A C 1
ATOM 2122 O O . GLN A 1 260 ? -1.020 14.792 -2.095 1.00 98.44 260 GLN A O 1
ATOM 2127 N N . THR A 1 261 ? 0.465 13.731 -3.397 1.00 97.50 261 THR A N 1
ATOM 2128 C CA . THR A 1 261 ? 1.635 14.500 -2.962 1.00 97.50 261 THR A CA 1
ATOM 2129 C C . THR A 1 261 ? 2.141 15.398 -4.085 1.00 97.50 261 THR A C 1
ATOM 2131 O O . THR A 1 261 ? 2.153 14.996 -5.244 1.00 97.50 261 THR A O 1
ATOM 2134 N N . GLU A 1 262 ? 2.517 16.635 -3.752 1.00 96.25 262 GLU A N 1
ATOM 2135 C CA . GLU A 1 262 ? 2.943 17.644 -4.737 1.00 96.25 262 GLU A CA 1
ATOM 2136 C C . GLU A 1 262 ? 4.315 17.339 -5.361 1.00 96.25 262 GLU A C 1
ATOM 2138 O O . GLU A 1 262 ? 4.507 17.577 -6.550 1.00 96.25 262 GLU A O 1
ATOM 2143 N N . GLU A 1 263 ? 5.245 16.770 -4.591 1.00 95.50 263 GLU A N 1
ATOM 2144 C CA . GLU A 1 263 ? 6.605 16.424 -5.031 1.00 95.50 263 GLU A CA 1
ATOM 2145 C C . GLU A 1 263 ? 6.733 14.916 -5.321 1.00 95.50 263 GLU A C 1
ATOM 2147 O O . GLU A 1 263 ? 7.718 14.270 -4.958 1.00 95.50 263 GLU A O 1
ATOM 2152 N N . ASP A 1 264 ? 5.705 14.319 -5.931 1.00 94.81 264 ASP A N 1
ATOM 2153 C CA . ASP A 1 264 ? 5.723 12.906 -6.317 1.00 94.81 264 ASP A CA 1
ATOM 2154 C C . ASP A 1 264 ? 6.518 12.690 -7.614 1.00 94.81 264 ASP A C 1
ATOM 2156 O O . ASP A 1 264 ? 6.135 13.168 -8.684 1.00 94.81 264 ASP A O 1
ATOM 2160 N N . SER A 1 265 ? 7.627 11.957 -7.523 1.00 92.50 265 SER A N 1
ATOM 2161 C CA . SER A 1 265 ? 8.461 11.575 -8.668 1.00 92.50 265 SER A CA 1
ATOM 2162 C C . SER A 1 265 ? 8.137 10.186 -9.231 1.00 92.50 265 SER A C 1
ATOM 2164 O O . SER A 1 265 ? 8.720 9.798 -10.243 1.00 92.50 265 SER A O 1
ATOM 2166 N N . MET A 1 266 ? 7.233 9.433 -8.598 1.00 92.81 266 MET A N 1
ATOM 2167 C CA . MET A 1 266 ? 7.003 8.014 -8.882 1.00 92.81 266 MET A CA 1
ATOM 2168 C C . MET A 1 266 ? 5.711 7.774 -9.659 1.00 92.81 266 MET A C 1
ATOM 2170 O O . MET A 1 266 ? 5.678 6.939 -10.565 1.00 92.81 266 MET A O 1
ATOM 2174 N N . VAL A 1 267 ? 4.636 8.488 -9.314 1.00 94.94 267 VAL A N 1
ATOM 2175 C CA . VAL A 1 267 ? 3.300 8.268 -9.891 1.00 94.94 267 VAL A CA 1
ATOM 2176 C C . VAL A 1 267 ? 2.701 9.564 -10.420 1.00 94.94 267 VAL A C 1
ATOM 2178 O O . VAL A 1 267 ? 2.983 10.655 -9.930 1.00 94.94 267 VAL A O 1
ATOM 2181 N N . LEU A 1 268 ? 1.861 9.461 -11.453 1.00 94.81 268 LEU A N 1
ATOM 2182 C CA . LEU A 1 268 ? 1.267 10.640 -12.077 1.00 94.81 268 LEU A CA 1
ATOM 2183 C C . LEU A 1 268 ? -0.027 11.061 -11.356 1.00 94.81 268 LEU A C 1
ATOM 2185 O O . LEU A 1 268 ? -0.909 10.228 -11.131 1.00 94.81 268 LEU A O 1
ATOM 2189 N N . PRO A 1 269 ? -0.229 12.367 -11.089 1.00 95.69 269 PRO A N 1
ATOM 2190 C CA . PRO A 1 269 ? -1.402 12.852 -10.357 1.00 95.69 269 PRO A CA 1
ATOM 2191 C C . PRO A 1 269 ? -2.722 12.657 -11.120 1.00 95.69 269 PRO A C 1
ATOM 2193 O O . PRO A 1 269 ? -3.793 12.578 -10.517 1.00 95.69 269 PRO A O 1
ATOM 2196 N N . LYS A 1 270 ? -2.667 12.566 -12.455 1.00 95.19 270 LYS A N 1
ATOM 2197 C CA . LYS A 1 270 ? -3.856 12.526 -13.319 1.00 95.19 270 LYS A CA 1
ATOM 2198 C C . LYS A 1 270 ? -4.740 11.295 -13.070 1.00 95.19 270 LYS A C 1
ATOM 2200 O O . LYS A 1 270 ? -5.956 11.449 -12.998 1.00 95.19 270 LYS A O 1
ATOM 2205 N N . GLY A 1 271 ? -4.153 10.112 -12.859 1.00 95.81 271 GLY A N 1
ATOM 2206 C CA . GLY A 1 271 ? -4.918 8.895 -12.558 1.00 95.81 271 GLY A CA 1
ATOM 2207 C C . GLY A 1 271 ? -5.640 8.970 -11.220 1.00 95.81 271 GLY A C 1
ATOM 2208 O O . GLY A 1 271 ? -6.770 8.515 -11.094 1.00 95.81 271 GLY A O 1
ATOM 2209 N N . GLN A 1 272 ? -5.024 9.621 -10.234 1.00 98.12 272 GLN A N 1
ATOM 2210 C CA . GLN A 1 272 ? -5.612 9.815 -8.909 1.00 98.12 272 GLN A CA 1
ATOM 2211 C C . GLN A 1 272 ? -6.817 10.757 -8.939 1.00 98.12 272 GLN A C 1
ATOM 2213 O O . GLN A 1 272 ? -7.849 10.458 -8.339 1.00 98.12 272 GLN A O 1
ATOM 2218 N N . ILE A 1 273 ? -6.702 11.866 -9.678 1.00 97.94 273 ILE A N 1
ATOM 2219 C CA . ILE A 1 273 ? -7.807 12.808 -9.897 1.00 97.94 273 ILE A CA 1
ATOM 2220 C C . ILE A 1 273 ? -8.946 12.110 -10.645 1.00 97.94 273 ILE A C 1
ATOM 2222 O O . ILE A 1 273 ? -10.100 12.206 -10.234 1.00 97.94 273 ILE A O 1
ATOM 2226 N N . HIS A 1 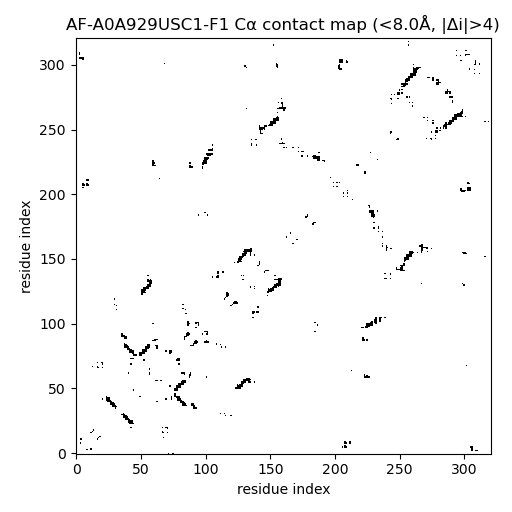274 ? -8.619 11.383 -11.718 1.00 97.56 274 HIS A N 1
ATOM 2227 C CA . HIS A 1 274 ? -9.607 10.659 -12.511 1.00 97.56 274 HIS A CA 1
ATOM 2228 C C . HIS A 1 274 ? -10.359 9.618 -11.677 1.00 97.56 274 HIS A C 1
ATOM 2230 O O . HIS A 1 274 ? -11.585 9.606 -11.695 1.00 97.56 274 HIS A O 1
ATOM 2236 N N . PHE A 1 275 ? -9.642 8.800 -10.904 1.00 98.31 275 PHE A N 1
ATOM 2237 C CA . PHE A 1 275 ? -10.241 7.762 -10.071 1.00 98.31 275 PHE A CA 1
ATOM 2238 C C . PHE A 1 275 ? -11.254 8.337 -9.076 1.00 98.31 275 PHE A C 1
ATOM 2240 O O . PHE A 1 275 ? -12.395 7.886 -9.046 1.00 98.31 275 PHE A O 1
ATOM 2247 N N . ILE A 1 276 ? -10.884 9.377 -8.317 1.00 98.19 276 ILE A N 1
ATOM 2248 C CA . ILE A 1 276 ? -11.812 10.025 -7.375 1.00 98.19 276 ILE A CA 1
ATOM 2249 C C . ILE A 1 276 ? -13.013 10.627 -8.106 1.00 98.19 276 ILE A C 1
ATOM 2251 O O . ILE A 1 276 ? -14.146 10.405 -7.686 1.00 98.19 276 ILE A O 1
ATOM 2255 N N . HIS A 1 277 ? -12.786 11.297 -9.236 1.00 97.75 277 HIS A N 1
ATOM 2256 C CA . HIS A 1 277 ? -13.864 11.863 -10.040 1.00 97.75 277 HIS A CA 1
ATOM 2257 C C . HIS A 1 277 ? -14.851 10.804 -10.565 1.00 97.75 277 HIS A C 1
ATOM 2259 O O . HIS A 1 277 ? -16.046 11.072 -10.675 1.00 97.75 277 HIS A O 1
ATOM 2265 N N . GLU A 1 278 ? -14.387 9.598 -10.900 1.00 97.81 278 GLU A N 1
ATOM 2266 C CA . GLU A 1 278 ? -15.282 8.501 -11.277 1.00 97.81 278 GLU A CA 1
ATOM 2267 C C . GLU A 1 278 ? -16.065 7.954 -10.075 1.00 97.81 278 GLU A C 1
ATOM 2269 O O . GLU A 1 278 ? -17.248 7.654 -10.222 1.00 97.81 278 GLU A O 1
ATOM 2274 N N . LEU A 1 279 ? -15.459 7.872 -8.884 1.00 98.12 279 LEU A N 1
ATOM 2275 C CA . LEU A 1 279 ? -16.151 7.424 -7.666 1.00 98.12 279 LEU A CA 1
ATOM 2276 C C . LEU A 1 279 ? -17.246 8.393 -7.202 1.00 98.12 279 LEU A C 1
ATOM 2278 O O . LEU A 1 279 ? -18.281 7.940 -6.709 1.00 98.12 279 LEU A O 1
ATOM 2282 N N . GLU A 1 280 ? -17.042 9.700 -7.387 1.00 97.06 280 GLU A N 1
ATOM 2283 C CA . GLU A 1 280 ? -18.017 10.765 -7.093 1.00 97.06 280 GLU A CA 1
ATOM 2284 C C . GLU A 1 280 ? -19.329 10.614 -7.884 1.00 97.06 280 GLU A C 1
ATOM 2286 O O . GLU A 1 280 ? -20.372 11.105 -7.454 1.00 97.06 280 GLU A O 1
ATOM 2291 N N . LYS A 1 281 ? -19.300 9.915 -9.027 1.00 96.69 281 LYS A N 1
ATOM 2292 C CA . LYS A 1 281 ? -20.468 9.700 -9.900 1.00 96.69 281 LYS A CA 1
ATOM 2293 C C . LYS A 1 281 ? -21.363 8.543 -9.457 1.00 96.69 281 LYS A C 1
ATOM 2295 O O . LYS A 1 281 ? -22.404 8.326 -10.076 1.00 96.69 281 LYS A O 1
ATOM 2300 N N . ASN A 1 282 ? -20.953 7.765 -8.459 1.00 96.88 282 ASN A N 1
ATOM 2301 C CA . ASN A 1 282 ? -21.687 6.579 -8.036 1.00 96.88 282 ASN A CA 1
ATOM 2302 C C . ASN A 1 282 ? -22.879 6.927 -7.137 1.00 96.88 282 ASN A C 1
ATOM 2304 O O . ASN A 1 282 ? -22.855 7.888 -6.376 1.00 96.88 282 ASN A O 1
ATOM 2308 N N . ASP A 1 283 ? -23.888 6.057 -7.127 1.00 95.00 283 ASP A N 1
ATOM 2309 C CA . ASP A 1 283 ? -25.014 6.136 -6.184 1.00 95.00 283 ASP A CA 1
ATOM 2310 C C . ASP A 1 283 ? -24.754 5.369 -4.867 1.00 95.00 283 ASP A C 1
ATOM 2312 O O . ASP A 1 283 ? -25.646 5.198 -4.036 1.00 95.00 283 ASP A O 1
ATOM 2316 N N . SER A 1 284 ? -23.519 4.910 -4.655 1.00 95.50 284 SER A N 1
ATOM 2317 C CA . SER A 1 284 ? -23.054 4.186 -3.466 1.00 95.50 284 SER A CA 1
ATOM 2318 C C . SER A 1 284 ? -22.329 5.128 -2.483 1.00 95.50 284 SER A C 1
ATOM 2320 O O . SER A 1 284 ? -22.084 6.295 -2.808 1.00 95.50 284 SER A O 1
ATOM 2322 N N . PRO A 1 285 ? -21.935 4.663 -1.278 1.00 97.00 285 PRO A N 1
ATOM 2323 C CA . PRO A 1 285 ? -21.123 5.472 -0.368 1.00 97.00 285 PRO A CA 1
ATOM 2324 C C . PRO A 1 285 ? -19.790 5.956 -0.971 1.00 97.00 285 PRO A C 1
ATOM 2326 O O . PRO A 1 285 ? -19.245 6.952 -0.494 1.00 97.00 285 PRO A O 1
ATOM 2329 N N . SER A 1 286 ? -19.288 5.340 -2.051 1.00 97.50 286 SER A N 1
ATOM 2330 C CA . SER A 1 286 ? -18.065 5.790 -2.726 1.00 97.50 286 SER A CA 1
ATOM 2331 C C . SER A 1 286 ? -18.161 7.219 -3.259 1.00 97.50 286 SER A C 1
ATOM 2333 O O . SER A 1 286 ? -17.126 7.838 -3.481 1.00 97.50 286 SER A O 1
ATOM 2335 N N . LYS A 1 287 ? -19.363 7.787 -3.411 1.00 97.44 287 LYS A N 1
ATOM 2336 C CA . LYS A 1 287 ? -19.539 9.198 -3.786 1.00 97.44 287 LYS A CA 1
ATOM 2337 C C . LYS A 1 287 ? -18.986 10.199 -2.771 1.00 97.44 287 LYS A C 1
ATOM 2339 O O . LYS A 1 287 ? -18.781 11.358 -3.103 1.00 97.44 287 LYS A O 1
ATOM 2344 N N . TYR A 1 288 ? -18.754 9.759 -1.533 1.00 97.38 288 TYR A N 1
ATOM 2345 C CA . TYR A 1 288 ? -18.113 10.556 -0.483 1.00 97.38 288 TYR A CA 1
ATOM 2346 C C . TYR A 1 288 ? -16.583 10.426 -0.490 1.00 97.38 288 TYR A C 1
ATOM 2348 O O . TYR A 1 288 ? -15.918 10.880 0.444 1.00 97.38 288 TYR A O 1
ATOM 2356 N N . SER A 1 289 ? -16.020 9.781 -1.516 1.00 98.19 289 SER A N 1
ATOM 2357 C CA . SER A 1 289 ? -14.577 9.742 -1.726 1.00 98.19 289 SER A CA 1
ATOM 2358 C C . SER A 1 289 ? -14.040 11.144 -1.983 1.00 98.19 289 SER A C 1
ATOM 2360 O O . SER A 1 289 ? -14.716 11.977 -2.579 1.00 98.19 289 SER A O 1
ATOM 2362 N N . ARG A 1 290 ? -12.814 11.414 -1.535 1.00 97.94 290 ARG A N 1
ATOM 2363 C CA . ARG A 1 290 ? -12.179 12.719 -1.732 1.00 97.94 290 ARG A CA 1
ATOM 2364 C C . ARG A 1 290 ? -10.673 12.606 -1.880 1.00 97.94 290 ARG A C 1
ATOM 2366 O O . ARG A 1 290 ? -10.034 11.752 -1.261 1.00 97.94 290 ARG A O 1
ATOM 2373 N N . LEU A 1 291 ? -10.121 13.532 -2.656 1.00 98.56 291 LEU A N 1
ATOM 2374 C CA . LEU A 1 291 ? -8.687 13.724 -2.820 1.00 98.56 291 LEU A CA 1
ATOM 2375 C C . LEU A 1 291 ? -8.185 14.811 -1.863 1.00 98.56 291 LEU A C 1
ATOM 2377 O O . LEU A 1 291 ? -8.759 15.897 -1.785 1.00 98.56 291 LEU A O 1
ATOM 2381 N N . VAL A 1 292 ? -7.084 14.540 -1.167 1.00 98.56 292 VAL A N 1
ATOM 2382 C CA . VAL A 1 292 ? -6.356 15.515 -0.351 1.00 98.56 292 VAL A CA 1
ATOM 2383 C C . VAL A 1 292 ? -4.955 15.696 -0.924 1.00 98.56 292 VAL A C 1
ATOM 2385 O O . VAL A 1 292 ? -4.125 14.791 -0.853 1.00 98.56 292 VAL A O 1
ATOM 2388 N N . LEU A 1 293 ? -4.684 16.884 -1.469 1.00 98.25 293 LEU A N 1
ATOM 2389 C CA . LEU A 1 293 ? -3.348 17.270 -1.918 1.00 98.25 293 LEU A CA 1
ATOM 2390 C C . LEU A 1 293 ? -2.507 17.743 -0.726 1.00 98.25 293 LEU A C 1
ATOM 2392 O O . LEU A 1 293 ? -2.858 18.718 -0.056 1.00 98.25 293 LEU A O 1
ATOM 2396 N N . ILE A 1 294 ? -1.369 17.094 -0.494 1.00 97.81 294 ILE A N 1
ATOM 2397 C CA . ILE A 1 294 ? -0.383 17.507 0.501 1.00 97.81 294 ILE A CA 1
ATOM 2398 C C . ILE A 1 294 ? 0.791 18.196 -0.197 1.00 97.81 294 ILE A C 1
ATOM 2400 O O . ILE A 1 294 ? 1.566 17.576 -0.924 1.00 97.81 294 ILE A O 1
ATOM 2404 N N . LYS A 1 295 ? 0.912 19.502 0.053 1.00 96.69 295 LYS A N 1
ATOM 2405 C CA . LYS A 1 295 ? 1.984 20.349 -0.484 1.00 96.69 295 LYS A CA 1
ATOM 2406 C C . LYS A 1 295 ? 3.341 20.050 0.147 1.00 96.69 295 LYS A C 1
ATOM 2408 O O . LYS A 1 295 ? 3.397 19.749 1.343 1.00 96.69 295 LYS A O 1
ATOM 2413 N N . ASN A 1 296 ? 4.404 20.220 -0.638 1.00 95.62 296 ASN A N 1
ATOM 2414 C CA . ASN A 1 296 ? 5.805 19.965 -0.273 1.00 95.62 296 ASN A CA 1
ATOM 2415 C C . ASN A 1 296 ? 6.069 18.546 0.270 1.00 95.62 296 ASN A C 1
ATOM 2417 O O . ASN A 1 296 ? 7.000 18.340 1.049 1.00 95.62 296 ASN A O 1
ATOM 2421 N N . ALA A 1 297 ? 5.195 17.589 -0.048 1.00 97.19 297 ALA A N 1
ATOM 2422 C CA . ALA A 1 297 ? 5.353 16.198 0.346 1.00 97.19 297 ALA A CA 1
ATOM 2423 C C . ALA A 1 297 ? 5.866 15.380 -0.835 1.00 97.19 297 ALA A C 1
ATOM 2425 O O . ALA A 1 297 ? 5.369 15.544 -1.950 1.00 97.19 297 ALA A O 1
ATOM 2426 N N . LYS A 1 298 ? 6.816 14.488 -0.560 1.00 97.19 298 LYS A N 1
ATOM 2427 C CA . LYS A 1 298 ? 7.284 13.452 -1.483 1.00 97.19 298 LYS A CA 1
ATOM 2428 C C . LYS A 1 298 ? 6.403 12.196 -1.413 1.00 97.19 298 LYS A C 1
ATOM 2430 O O . LYS A 1 298 ? 5.520 12.094 -0.562 1.00 97.19 298 LYS A O 1
ATOM 2435 N N . HIS A 1 299 ? 6.677 11.237 -2.297 1.00 97.50 299 HIS A N 1
ATOM 2436 C CA . HIS A 1 299 ? 5.881 10.025 -2.522 1.00 97.50 299 HIS A CA 1
ATOM 2437 C C . HIS A 1 299 ? 5.525 9.232 -1.244 1.00 97.50 299 HIS A C 1
ATOM 2439 O O . HIS A 1 299 ? 4.369 8.855 -1.053 1.00 97.50 299 HIS A O 1
ATOM 2445 N N . GLU A 1 300 ? 6.476 9.008 -0.332 1.00 97.19 300 GLU A N 1
ATOM 2446 C CA . GLU A 1 300 ? 6.282 8.262 0.922 1.00 97.19 300 GLU A CA 1
ATOM 2447 C C . GLU A 1 300 ? 5.688 9.148 2.032 1.00 97.19 300 GLU A C 1
ATOM 2449 O O . GLU A 1 300 ? 6.278 9.372 3.097 1.00 97.19 300 GLU A O 1
ATOM 2454 N N . LEU A 1 301 ? 4.479 9.658 1.791 1.00 95.50 301 LEU A N 1
ATOM 2455 C CA . LEU A 1 301 ? 3.782 10.607 2.665 1.00 95.50 301 LEU A CA 1
ATOM 2456 C C . LEU A 1 301 ? 3.687 10.146 4.128 1.00 95.50 301 LEU A C 1
ATOM 2458 O O . LEU A 1 301 ? 3.872 10.937 5.052 1.00 95.50 301 LEU A O 1
ATOM 2462 N N . TYR A 1 302 ? 3.445 8.852 4.340 1.00 96.25 302 TYR A N 1
ATOM 2463 C CA . TYR A 1 302 ? 3.305 8.221 5.657 1.00 96.25 302 TYR A CA 1
ATOM 2464 C C . TYR A 1 302 ? 4.596 8.218 6.495 1.00 96.25 302 TYR A C 1
ATOM 2466 O O . TYR A 1 302 ? 4.559 7.855 7.670 1.00 96.25 302 TYR A O 1
ATOM 2474 N N . ARG A 1 303 ? 5.717 8.660 5.911 1.00 96.00 303 ARG A N 1
ATOM 2475 C CA . ARG A 1 303 ? 7.038 8.765 6.543 1.00 96.00 303 ARG A CA 1
ATOM 2476 C C . ARG A 1 303 ? 7.641 10.161 6.416 1.00 96.00 303 ARG A C 1
ATOM 2478 O O . ARG A 1 303 ? 8.843 10.307 6.620 1.00 96.00 303 ARG A O 1
ATOM 2485 N N . CYS A 1 304 ? 6.860 11.168 6.028 1.00 96.50 304 CYS A N 1
ATOM 2486 C CA . CYS A 1 304 ? 7.336 12.546 5.896 1.00 96.50 304 CYS A CA 1
ATOM 2487 C C . CYS A 1 304 ? 7.682 13.181 7.253 1.00 96.50 304 CYS A C 1
ATOM 2489 O O . CYS A 1 304 ? 7.554 12.561 8.308 1.00 96.50 304 CYS A O 1
ATOM 2491 N N . ASN A 1 305 ? 8.165 14.426 7.236 1.00 96.38 305 ASN A N 1
ATOM 2492 C CA . ASN A 1 305 ? 8.483 15.147 8.470 1.00 96.38 305 ASN A CA 1
ATOM 2493 C C . ASN A 1 305 ? 7.236 15.393 9.336 1.00 96.38 305 ASN A C 1
ATOM 2495 O O . ASN A 1 305 ? 6.092 15.321 8.871 1.00 96.38 305 ASN A O 1
ATOM 2499 N N . ASN A 1 306 ? 7.448 15.728 10.607 1.00 97.06 306 ASN A N 1
ATOM 2500 C CA . ASN A 1 306 ? 6.356 15.845 11.574 1.00 97.06 306 ASN A CA 1
ATOM 2501 C C . ASN A 1 306 ? 5.321 16.925 11.214 1.00 97.06 306 ASN A C 1
ATOM 2503 O O . ASN A 1 306 ? 4.146 16.788 11.563 1.00 97.06 306 ASN A O 1
ATOM 2507 N N . ALA A 1 307 ? 5.712 17.991 10.508 1.00 95.94 307 ALA A N 1
ATOM 2508 C CA . ALA A 1 307 ? 4.780 19.030 10.070 1.00 95.94 307 ALA A CA 1
ATOM 2509 C C . ALA A 1 307 ? 3.789 18.502 9.018 1.00 95.94 307 ALA A C 1
ATOM 2511 O O . ALA A 1 307 ? 2.593 18.802 9.080 1.00 95.94 307 ALA A O 1
ATOM 2512 N N . ILE A 1 308 ? 4.280 17.687 8.082 1.00 97.06 308 ILE A N 1
ATOM 2513 C CA . ILE A 1 308 ? 3.472 17.013 7.064 1.00 97.06 308 ILE A CA 1
ATOM 2514 C C . ILE A 1 308 ? 2.623 15.908 7.702 1.00 97.06 308 ILE A C 1
ATOM 2516 O O . ILE A 1 308 ? 1.408 15.876 7.493 1.00 97.06 308 ILE A O 1
ATOM 2520 N N . LEU A 1 309 ? 3.221 15.059 8.545 1.00 97.25 309 LEU A N 1
ATOM 2521 C CA . LEU A 1 309 ? 2.506 13.956 9.189 1.00 97.25 309 LEU A CA 1
ATOM 2522 C C . LEU A 1 309 ? 1.360 14.434 10.085 1.00 97.25 309 LEU A C 1
ATOM 2524 O O . LEU A 1 309 ? 0.319 13.784 10.120 1.00 97.25 309 LEU A O 1
ATOM 2528 N N . LYS A 1 310 ? 1.490 15.587 10.760 1.00 96.38 310 LYS A N 1
ATOM 2529 C CA . LYS A 1 310 ? 0.378 16.182 11.526 1.00 96.38 310 LYS A CA 1
ATOM 2530 C C . LYS A 1 310 ? -0.849 16.413 10.650 1.00 96.38 310 LYS A C 1
ATOM 2532 O O . LYS A 1 310 ? -1.951 16.043 11.045 1.00 96.38 310 LYS A O 1
ATOM 2537 N N . LYS A 1 311 ? -0.666 16.990 9.459 1.00 96.00 311 LYS A N 1
ATOM 2538 C CA . LYS A 1 311 ? -1.761 17.231 8.506 1.00 96.00 311 LYS A CA 1
ATOM 2539 C C . LYS A 1 311 ? -2.328 15.912 7.982 1.00 96.00 311 LYS A C 1
ATOM 2541 O O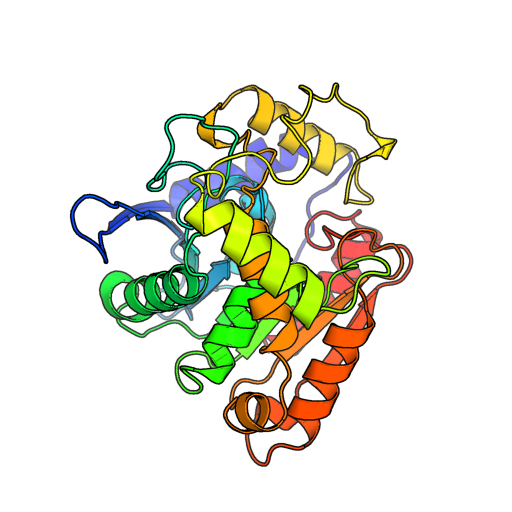 . LYS A 1 311 ? -3.539 15.731 7.989 1.00 96.00 311 LYS A O 1
ATOM 2546 N N . TYR A 1 312 ? -1.446 14.992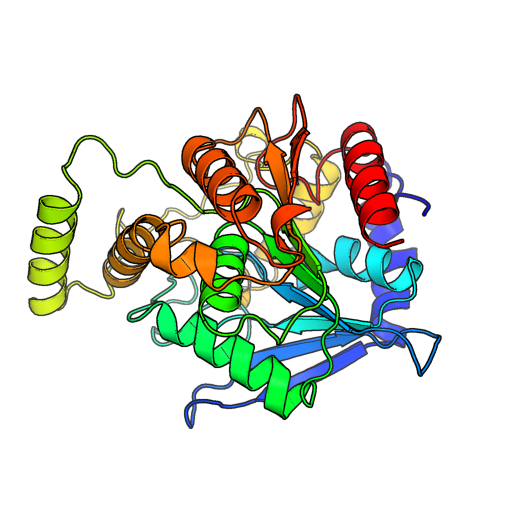 7.595 1.00 97.25 312 TYR A N 1
ATOM 2547 C CA . TYR A 1 312 ? -1.806 13.672 7.082 1.00 97.25 312 TYR A CA 1
ATOM 2548 C C . TYR A 1 312 ? -2.688 12.885 8.062 1.00 97.25 312 TYR A C 1
ATOM 2550 O O . TYR A 1 312 ? -3.804 12.494 7.725 1.00 97.25 312 TYR A O 1
ATOM 2558 N N . TRP A 1 313 ? -2.236 12.738 9.308 1.00 97.38 313 TRP A N 1
ATOM 2559 C CA . TRP A 1 313 ? -2.970 12.001 10.333 1.00 97.38 313 TRP A CA 1
ATOM 2560 C C . TRP A 1 313 ? -4.232 12.718 10.805 1.00 97.38 313 TRP A C 1
ATOM 2562 O O . TRP A 1 313 ? -5.218 12.049 11.084 1.00 97.38 313 TRP A O 1
ATOM 2572 N N . THR A 1 314 ? -4.260 14.055 10.804 1.00 96.50 314 THR A N 1
ATOM 2573 C CA . THR A 1 314 ? -5.497 14.808 11.075 1.00 96.50 314 THR A CA 1
ATOM 2574 C C . THR A 1 314 ? -6.597 14.453 10.069 1.00 96.50 314 THR A C 1
ATOM 2576 O O . THR A 1 314 ? -7.756 14.292 10.444 1.00 96.50 314 THR A O 1
ATOM 2579 N N . GLU A 1 315 ? -6.259 14.316 8.786 1.00 97.38 315 GLU A N 1
ATOM 2580 C CA . GLU A 1 315 ? -7.233 13.935 7.759 1.00 97.38 315 GLU A CA 1
ATOM 2581 C C . GLU A 1 315 ? -7.648 12.460 7.857 1.00 97.38 315 GLU A C 1
ATOM 2583 O O . GLU A 1 315 ? -8.825 12.156 7.653 1.00 97.38 315 GLU A O 1
ATOM 2588 N N . ILE A 1 316 ? -6.725 11.566 8.233 1.00 97.12 316 ILE A N 1
ATOM 2589 C CA . ILE A 1 316 ? -7.033 10.154 8.514 1.00 97.12 316 ILE A CA 1
ATOM 2590 C C . ILE A 1 316 ? -7.982 10.027 9.708 1.00 97.12 316 ILE A C 1
ATOM 2592 O O . ILE A 1 316 ? -8.976 9.313 9.606 1.00 97.12 316 ILE A O 1
ATOM 2596 N N . GLU A 1 317 ? -7.722 10.725 10.817 1.00 95.31 317 GLU A N 1
ATOM 2597 C CA . GLU A 1 317 ? -8.569 10.697 12.017 1.00 95.31 317 GLU A CA 1
ATOM 2598 C C . GLU A 1 317 ? -9.988 11.192 11.703 1.00 95.31 317 GLU A C 1
ATOM 2600 O O . GLU A 1 317 ? -10.960 10.517 12.036 1.00 95.31 317 GLU A O 1
ATOM 2605 N N . LYS A 1 318 ? -10.122 12.311 10.974 1.00 95.00 318 LYS A N 1
ATOM 2606 C CA . LYS A 1 318 ? -11.430 12.833 10.532 1.00 95.00 318 LYS A CA 1
ATOM 2607 C C . LYS A 1 318 ? -12.196 11.861 9.642 1.00 95.00 318 LYS A C 1
ATOM 2609 O O . LYS A 1 318 ? -13.415 11.807 9.713 1.00 95.00 318 LYS A O 1
ATOM 2614 N N . PHE A 1 319 ? -11.497 11.155 8.757 1.00 94.69 319 PHE A N 1
ATOM 2615 C CA . PHE A 1 319 ? -12.117 10.182 7.861 1.00 94.69 319 PHE A CA 1
ATOM 2616 C C . PHE A 1 319 ? -12.459 8.872 8.569 1.00 94.69 319 PHE A C 1
ATOM 2618 O O . PHE A 1 319 ? -13.376 8.171 8.152 1.00 94.69 319 PHE A O 1
ATOM 2625 N N . SER A 1 320 ? -11.720 8.540 9.624 1.00 86.44 320 SER A N 1
ATOM 2626 C CA . SER A 1 320 ? -11.907 7.336 10.429 1.00 86.44 320 SER A CA 1
ATOM 2627 C C . SER A 1 320 ? -13.092 7.444 11.385 1.00 86.44 320 SER A C 1
ATOM 2629 O O . SER A 1 320 ? -13.774 6.440 11.582 1.00 86.44 320 SER A O 1
ATOM 2631 N N . ALA A 1 321 ? -13.344 8.647 11.913 1.00 82.12 321 ALA A N 1
ATOM 2632 C CA . ALA A 1 321 ? -14.520 8.976 12.722 1.00 82.12 321 ALA A CA 1
ATOM 2633 C C . ALA A 1 321 ? -15.851 8.693 11.996 1.00 82.12 321 ALA A C 1
ATOM 2635 O O . ALA A 1 321 ? -16.850 8.482 12.714 1.00 82.12 321 ALA A O 1
#

Sequence (321 aa):
MKILDENHYAEEMQNKVLPRLEAHKHTGTFERVKGQPLYYEIYDADNKNAQTLVILHGFAEAIPKFYETAYYFLQLGYRVALLQKREHGDSYRSVNDPFLVNIENYADLIDDLHTFVHEILQGTPTFLFAHSMGGAVAAAYLERYPDDFQKAILSSPMLDINSGKIPLPLALAYGHFMIRHGLGRKYWTGEPEVEPYAPQDALTNSLPRYDYWYQKMCKEESYQTRGLSLSNAMQFLKLTHEIGNSRNCRRVKTPVLLFQTEEDSMVLPKGQIHFIHELEKNDSPSKYSRLVLIKNAKHELYRCNNAILKKYWTEIEKFSA

Solvent-accessible surface area (backbone atoms only — not comparable to full-atom values): 16786 Å² total; per-residue (Å²): 139,85,80,74,58,64,93,47,35,69,58,43,38,63,74,48,42,49,55,55,47,60,76,32,57,45,75,53,69,49,58,93,48,90,95,40,44,28,28,36,42,35,31,61,26,96,50,90,85,36,52,26,31,36,40,34,56,35,73,63,44,40,67,80,80,42,46,70,56,48,44,53,41,40,74,73,45,24,16,36,36,36,53,36,50,70,41,28,36,87,16,33,60,92,56,90,54,68,34,48,28,64,42,81,53,59,63,56,60,36,52,50,51,47,46,44,37,46,71,73,51,65,62,50,44,36,31,38,37,20,26,25,51,20,16,30,44,49,52,47,33,34,38,74,48,31,83,60,37,65,35,34,38,27,41,38,35,34,35,22,64,86,72,72,92,58,58,65,72,59,51,48,54,52,47,52,53,43,34,75,72,71,45,26,80,36,51,61,88,50,84,72,73,87,75,69,96,52,80,86,74,48,48,36,66,18,65,55,54,50,51,55,49,51,58,51,33,77,73,34,68,49,43,46,34,76,44,44,8,36,31,24,53,49,32,50,59,49,47,31,67,57,44,58,34,64,81,40,32,60,50,30,31,38,26,35,47,35,36,42,42,68,54,38,89,76,44,41,68,64,33,51,54,48,35,42,58,42,23,47,71,33,96,41,60,10,34,72,28,45,78,44,79,39,76,89,26,24,49,41,50,94,48,29,33,69,79,56,36,53,56,54,50,54,53,50,51,66,70,69,106

Secondary structure (DSSP, 8-state):
-PPP-GGGHHHHIIIIIHHHHHTTEEEEEE-SSTT--EEEEEE--SSTTPPEEEEE--TT--GGGGHHHHHHHHHTT-EEEEEPPTTSTTS--SSS-TTEE--S-THHHHHHHHHIIIIISTT-EEEEEEEHHHHHHHHHHHHH-TTS-SEEEEES--S----TTS-HHHHHHHHHHHIIIIITTSBSSSSPP-PPP-GGG-SSS-HHHHHHHHHHHHH-GGG---EEBHHHHHHHHHHHHHTT-HHHHTT--S-EEEEEEEE-SSS-HHHHHHHHHHHTT-SSGGGG-EEEEEEEEES-GGGS-HHHHHHHHHHHHHHH-

Radius of gyration: 18.7 Å; Cα contacts (8 Å, |Δi|>4): 633; chains: 1; bounding box: 50×45×52 Å

Nearest PDB structures (foldseek):
  7p0y-assembly1_A  TM=8.701E-01  e=2.695E-18  Mycobacterium tuberculosis H37Rv
  6eic-assembly1_C  TM=8.525E-01  e=9.969E-17  Mycobacterium tuberculosis H37Rv
  6eic-assembly3_B  TM=8.106E-01  e=1.263E-16  Mycobacterium tuberculosis H37Rv
  7d79-assembly1_A  TM=6.907E-01  e=3.959E-13  Beauveria bassiana ARSEF 2860
  7d79-assembly2_B-2  TM=7.048E-01  e=1.149E-12  Beauveria bassiana ARSEF 2860

Foldseek 3Di:
DDADDLVCVVVCCVVPQVVQQVVQWDKDWDCPPPPFIWIKIKGAAPDPPAAEEEEAEAALADPVLCSSVCSVVSVVRHTYMYTQFDLAFPTHNPDPQLQERQDLALVSRLVVVVCCCCVVVVLGHAEYEYAACRLLSVLLNCLVPQPSYQAYEYALYQLAFCPDPDPLVRLLVVLVVCVVVVQQRAFPVHDDDPDDDDPVPDLAQRPSSVVSVVVVCVVDSRSNHHTYGSSVVSNSSVSSVVRLPLSSLQSHQHAYE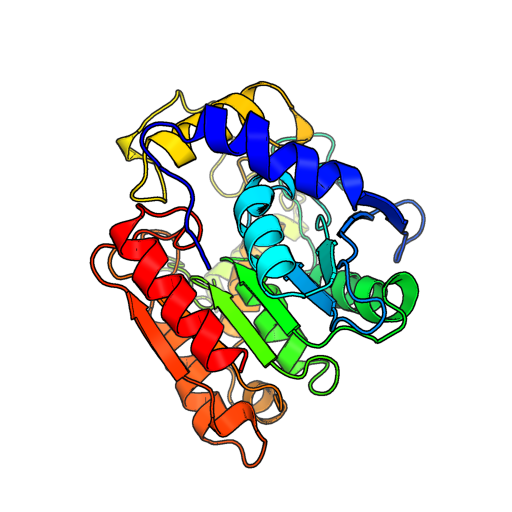YEDEPAEPGHDCVSVVSSLVSLCPYPHNNVNHDYDYQYPTGRPQCRYDPVSNVVVVVVVSVRVD

pLDDT: mean 94.62, std 5.34, range [64.62, 98.81]

Mean predicted aligned error: 3.63 Å